Protein 4ME9 (pdb70)

InterPro domains:
  IPR001647 DNA-binding HTH domain, TetR-type [PF00440] (9-54)
  IPR001647 DNA-binding HTH domain, TetR-type [PR00455] (9-22)
  IPR001647 DNA-binding HTH domain, TetR-type [PR00455] (30-53)
  IPR001647 DNA-binding HTH domain, TetR-type [PS50977] (3-63)
  IPR009057 Homedomain-like superfamily [SSF46689] (4-67)
  IPR023772 DNA-binding HTH domain, TetR-type, conserved site [PS01081] (21-52)
  IPR032551 HTH-type transcriptional repressor, C-terminal [PF16295] (56-187)
  IPR036271 Tetracyclin repressor-like, C-terminal domain superfamily [SSF48498] (78-185)
  IPR050624 Nucleoid occlusion factor SlmA/HTH-type transcriptional regulator [PTHR43479] (3-172)

CATH classification: 1.10.357.10

Secondary structure (DSSP, 8-state):
---THHHHHHH--HHHHH-TTT-----HHHHTS-HHHHHHH-SSHHHHHHHHHHH--TTT---TT--TTS-HHHHHHHHHHHHHHHHHHSHHHHHHHHHSTT-TT--HHHHHHHHHHHHH--HHHHHHHTT-B-SS-HHHHHHHHHHHHHHHHHHHHTTSS---HHHHHHHHHHHHHHHB--/-HHHHHHHHH--HHHHH-TTT-----HHHHTS-HHHHHHH-SSHHHHHHHHHHH--TTT---TT--TTS-HHHHHHHHHHHHHHHHHHTHHHHHHHHH-TT-TT--HHHHHHHHHHHHH--HHHHHHHTTSB-SS-HHHHHHHHHHHHHHHHHHHHTTSS---HHHHHHHHHHHHHHHB--

Sequence (363 aa):
AKNKQEDIFDAAQLFAERGYDGTTIPIAEKAKVGAGTIYRYFENKEALVNSLFSKSLQLSEIKTDFPVEANIREQFSHTYNRLFEEFARNNVDAFLFTNSHCDSYFLDEQSKKIFDDFIGFFNNIIEDGIVKGLLRPLPPVALIIIVYQPLEKLIKVIATGQLEYSKELVKELEESSWNAIRIIKNKQEDIFDAAQLFAERGYDGTTIPIAEKAKVGAGTIYRYFENKEALVNSLFSKSLQLSEIKTDFPVEANIREQFSHTYNRLFEFARNNVDAFLFTNSHCDSYFLDEQSKKIFDDFIGFFNIIEDGIVKGLLRPLPPVALIIIVYQPLEKLIKVIATGQLEYSKELVKELEEESSWNAIRII

Organism: Bacillus cereus (strain ATCC 10987 / NRS 248) (NCBI:txid222523)

Solvent-accessible surface area: 18485 Å² total

Structure (mmCIF, N/CA/C/O backbone):
data_4ME9
#
_entry.id   4ME9
#
_cell.length_a   73.540
_cell.length_b   73.540
_cell.length_c   96.280
_cell.angle_alpha   90.000
_cell.angle_beta   90.000
_cell.angle_gamma   90.000
#
_symmetry.space_group_name_H-M   'P 41'
#
loop_
_entity.id
_entity.type
_entity.pdbx_description
1 polymer 'Transcriptional regulator, TetR family'
2 non-polymer 'CHLORIDE ION'
3 non-polymer 'PHOSPHATE ION'
4 water water
#
loop_
_atom_site.group_PDB
_atom_site.id
_atom_site.type_symbol
_atom_site.label_atom_id
_atom_site.label_alt_id
_atom_site.label_comp_id
_atom_site.label_asym_id
_atom_site.label_entity_id
_atom_site.label_seq_id
_atom_site.pdbx_PDB_ins_code
_atom_site.Cartn_x
_atom_site.Cartn_y
_atom_site.Cartn_z
_atom_site.occupancy
_atom_site.B_iso_or_equiv
_atom_site.auth_seq_id
_atom_site.auth_comp_id
_atom_site.auth_asym_id
_atom_site.auth_atom_id
_atom_site.pdbx_PDB_model_num
ATOM 9 N N . ALA A 1 3 ? 32.916 13.685 -26.692 1.00 81.13 2 ALA A N 1
ATOM 10 C CA . ALA A 1 3 ? 31.764 14.597 -26.796 1.00 80.01 2 ALA A CA 1
ATOM 11 C C . ALA A 1 3 ? 31.062 14.855 -25.429 1.00 81.64 2 ALA A C 1
ATOM 12 O O . ALA A 1 3 ? 30.397 13.955 -24.904 1.00 79.59 2 ALA A O 1
ATOM 14 N N . LYS A 1 4 ? 31.228 16.084 -24.863 1.00 77.56 3 LYS A N 1
ATOM 15 C CA . LYS A 1 4 ? 30.618 16.472 -23.573 1.00 75.05 3 LYS A CA 1
ATOM 16 C C . LYS A 1 4 ? 29.182 16.969 -23.775 1.00 75.30 3 LYS A C 1
ATOM 17 O O . LYS A 1 4 ? 28.905 17.693 -24.731 1.00 75.20 3 LYS A O 1
ATOM 19 N N . ASN A 1 5 ? 28.272 16.577 -22.870 1.00 69.65 4 ASN A N 1
ATOM 20 C CA . ASN A 1 5 ? 26.855 16.951 -22.951 1.00 67.38 4 ASN A CA 1
ATOM 21 C C . ASN A 1 5 ? 26.655 18.413 -22.551 1.00 70.76 4 ASN A C 1
ATOM 22 O O . ASN A 1 5 ? 26.827 18.764 -21.380 1.00 70.50 4 ASN A O 1
ATOM 27 N N . LYS A 1 6 ? 26.255 19.258 -23.527 1.00 66.22 5 LYS A N 1
ATOM 28 C CA . LYS A 1 6 ? 26.031 20.686 -23.305 1.00 65.38 5 LYS A CA 1
ATOM 29 C C . LYS A 1 6 ? 24.646 20.980 -22.699 1.00 66.87 5 LYS A C 1
ATOM 30 O O . LYS A 1 6 ? 24.365 22.146 -22.432 1.00 66.88 5 LYS A O 1
ATOM 36 N N . GLN A 1 7 ? 23.803 19.945 -22.438 1.00 61.47 6 GLN A N 1
ATOM 37 C CA . GLN A 1 7 ? 22.479 20.125 -21.839 1.00 59.73 6 GLN A CA 1
ATOM 38 C C . GLN A 1 7 ? 22.521 20.810 -20.474 1.00 64.51 6 GLN A C 1
ATOM 39 O O . GLN A 1 7 ? 21.618 21.598 -20.194 1.00 63.72 6 GLN A O 1
ATOM 45 N N . GLU A 1 8 ? 23.537 20.513 -19.624 1.00 62.00 7 GLU A N 1
ATOM 46 C CA . GLU A 1 8 ? 23.614 21.112 -18.278 1.00 61.61 7 GLU A CA 1
ATOM 47 C C . GLU A 1 8 ? 23.822 22.626 -18.382 1.00 65.32 7 GLU A C 1
ATOM 48 O O . GLU A 1 8 ? 23.101 23.399 -17.759 1.00 65.82 7 GLU A O 1
ATOM 54 N N . ASP A 1 9 ? 24.766 23.028 -19.227 1.00 61.43 8 ASP A N 1
ATOM 55 C CA . ASP A 1 9 ? 25.078 24.434 -19.490 1.00 62.21 8 ASP A CA 1
ATOM 56 C C . ASP A 1 9 ? 23.873 25.173 -20.131 1.00 63.23 8 ASP A C 1
ATOM 57 O O . ASP A 1 9 ? 23.611 26.322 -19.770 1.00 63.03 8 ASP A O 1
ATOM 62 N N . ILE A 1 10 ? 23.124 24.499 -21.037 1.00 56.93 9 ILE A N 1
ATOM 63 C CA . ILE A 1 10 ? 21.928 25.060 -21.678 1.00 55.22 9 ILE A CA 1
ATOM 64 C C . ILE A 1 10 ? 20.796 25.243 -20.623 1.00 57.30 9 ILE A C 1
ATOM 65 O O . ILE A 1 10 ? 20.138 26.291 -20.609 1.00 56.09 9 ILE A O 1
ATOM 70 N N . PHE A 1 11 ? 20.571 24.228 -19.754 1.00 53.13 10 PHE A N 1
ATOM 71 C CA . PHE A 1 11 ? 19.541 24.292 -18.708 1.00 52.18 10 PHE A CA 1
ATOM 72 C C . PHE A 1 11 ? 19.840 25.390 -17.688 1.00 57.81 10 PHE A C 1
ATOM 73 O O . PHE A 1 11 ? 18.919 26.102 -17.277 1.00 56.78 10 PHE A O 1
ATOM 81 N N . ASP A 1 12 ? 21.122 25.541 -17.297 1.00 56.92 11 ASP A N 1
ATOM 82 C CA . ASP A 1 12 ? 21.543 26.579 -16.342 1.00 58.27 11 ASP A CA 1
ATOM 83 C C . ASP A 1 12 ? 21.318 27.980 -16.936 1.00 63.81 11 ASP A C 1
ATOM 84 O O . ASP A 1 12 ? 20.784 28.866 -16.261 1.00 63.45 11 ASP A O 1
ATOM 89 N N . ALA A 1 13 ? 21.718 28.165 -18.210 1.00 61.51 12 ALA A N 1
ATOM 90 C CA . ALA A 1 13 ? 21.535 29.428 -18.934 1.00 62.86 12 ALA A CA 1
ATOM 91 C C . ALA A 1 13 ? 20.055 29.775 -19.076 1.00 65.50 12 ALA A C 1
ATOM 92 O O . ALA A 1 13 ? 19.677 30.934 -18.895 1.00 65.23 12 ALA A O 1
ATOM 94 N N . ALA A 1 14 ? 19.218 28.766 -19.386 1.00 60.73 13 ALA A N 1
ATOM 95 C CA . ALA A 1 14 ? 17.786 28.975 -19.575 1.00 60.06 13 ALA A CA 1
ATOM 96 C C . ALA A 1 14 ? 17.097 29.387 -18.282 1.00 63.75 13 ALA A C 1
ATOM 97 O O . ALA A 1 14 ? 16.272 30.297 -18.300 1.00 63.46 13 ALA A O 1
ATOM 107 N N . GLN A 1 16 ? 18.458 30.964 -15.654 1.00 65.18 15 GLN A N 1
ATOM 108 C CA . GLN A 1 16 ? 18.833 32.339 -15.298 1.00 67.45 15 GLN A CA 1
ATOM 109 C C . GLN A 1 16 ? 17.989 33.360 -16.095 1.00 72.59 15 GLN A C 1
ATOM 110 O O . GLN A 1 16 ? 17.581 34.383 -15.541 1.00 73.57 15 GLN A O 1
ATOM 116 N N . LEU A 1 17 ? 17.695 33.055 -17.374 1.00 68.19 16 LEU A N 1
ATOM 117 C CA . LEU A 1 17 ? 16.869 33.921 -18.220 1.00 68.42 16 LEU A CA 1
ATOM 118 C C . LEU A 1 17 ? 15.381 33.786 -17.846 1.00 70.01 16 LEU A C 1
ATOM 119 O O . LEU A 1 17 ? 14.690 34.804 -17.804 1.00 70.90 16 LEU A O 1
ATOM 124 N N . PHE A 1 18 ? 14.890 32.554 -17.540 1.00 62.98 17 PHE A N 1
ATOM 125 C CA . PHE A 1 18 ? 13.496 32.355 -17.114 1.00 61.72 17 PHE A CA 1
ATOM 126 C C . PHE A 1 18 ? 13.194 33.109 -15.807 1.00 69.17 17 PHE A C 1
ATOM 127 O O . PHE A 1 18 ? 12.069 33.563 -15.610 1.00 69.58 17 PHE A O 1
ATOM 135 N N . ALA A 1 19 ? 14.197 33.224 -14.917 1.00 66.93 18 ALA A N 1
ATOM 136 C CA . ALA A 1 19 ? 14.064 33.902 -13.633 1.00 66.88 18 ALA A CA 1
ATOM 137 C C . ALA A 1 19 ? 14.156 35.422 -13.784 1.00 75.31 18 ALA A C 1
ATOM 138 O O . ALA A 1 19 ? 13.339 36.137 -13.196 1.00 75.95 18 ALA A O 1
ATOM 140 N N . GLU A 1 20 ? 15.142 35.917 -14.563 1.00 74.07 19 GLU A N 1
ATOM 141 C CA . GLU A 1 20 ? 15.353 37.361 -14.735 1.00 76.99 19 GLU A CA 1
ATOM 142 C C . GLU A 1 20 ? 14.431 37.985 -15.803 1.00 83.05 19 GLU A C 1
ATOM 143 O O . GLU A 1 20 ? 14.149 39.180 -15.695 1.00 85.35 19 GLU A O 1
ATOM 149 N N . ARG A 1 21 ? 13.989 37.215 -16.828 1.00 78.05 20 ARG A N 1
ATOM 150 C CA . ARG A 1 21 ? 13.160 37.747 -17.924 1.00 78.66 20 ARG A CA 1
ATOM 151 C C . ARG A 1 21 ? 11.815 36.984 -18.168 1.00 79.85 20 ARG A C 1
ATOM 152 O O . ARG A 1 21 ? 11.117 37.302 -19.138 1.00 79.90 20 ARG A O 1
ATOM 154 N N . GLY A 1 22 ? 11.456 36.026 -17.302 1.00 73.81 21 GLY A N 1
ATOM 155 C CA . GLY A 1 22 ? 10.229 35.240 -17.460 1.00 71.45 21 GLY A CA 1
ATOM 156 C C . GLY A 1 22 ? 10.336 34.166 -18.527 1.00 72.62 21 GLY A C 1
ATOM 157 O O . GLY A 1 22 ? 11.055 34.349 -19.521 1.00 73.31 21 GLY A O 1
ATOM 158 N N . TYR A 1 23 ? 9.626 33.025 -18.345 1.00 65.54 22 TYR A N 1
ATOM 159 C CA . TYR A 1 23 ? 9.665 31.937 -19.342 1.00 64.00 22 TYR A CA 1
ATOM 160 C C . TYR A 1 23 ? 9.146 32.412 -20.738 1.00 70.36 22 TYR A C 1
ATOM 161 O O . TYR A 1 23 ? 9.775 32.088 -21.746 1.00 69.92 22 TYR A O 1
ATOM 170 N N . ASP A 1 24 ? 8.015 33.154 -20.792 1.00 69.16 23 ASP A N 1
ATOM 171 C CA . ASP A 1 24 ? 7.437 33.636 -22.059 1.00 70.90 23 ASP A CA 1
ATOM 172 C C . ASP A 1 24 ? 8.348 34.651 -22.767 1.00 78.78 23 ASP A C 1
ATOM 173 O O . ASP A 1 24 ? 8.352 34.699 -24.001 1.00 80.29 23 ASP A O 1
ATOM 178 N N . GLY A 1 25 ? 9.095 35.445 -21.998 1.00 76.14 24 GLY A N 1
ATOM 179 C CA . GLY A 1 25 ? 10.020 36.428 -22.552 1.00 78.20 24 GLY A CA 1
ATOM 180 C C . GLY A 1 25 ? 11.314 35.843 -23.093 1.00 82.00 24 GLY A C 1
ATOM 181 O O . GLY A 1 25 ? 11.928 36.431 -23.986 1.00 84.94 24 GLY A O 1
ATOM 182 N N . THR A 1 26 ? 11.719 34.662 -22.602 1.00 75.27 25 THR A N 1
ATOM 183 C CA . THR A 1 26 ? 12.966 33.993 -23.007 1.00 73.62 25 THR A CA 1
ATOM 184 C C . THR A 1 26 ? 12.830 33.298 -24.376 1.00 74.97 25 THR A C 1
ATOM 185 O O . THR A 1 26 ? 11.786 32.701 -24.660 1.00 73.44 25 THR A O 1
ATOM 189 N N . THR A 1 27 ? 13.910 33.357 -25.201 1.00 70.30 26 THR A N 1
ATOM 190 C CA . THR A 1 27 ? 13.988 32.734 -26.527 1.00 69.31 26 THR A CA 1
ATOM 191 C C . THR A 1 27 ? 15.253 31.849 -26.628 1.00 71.60 26 THR A C 1
ATOM 192 O O . THR A 1 27 ? 16.122 31.912 -25.756 1.00 70.81 26 THR A O 1
ATOM 196 N N . ILE A 1 28 ? 15.348 31.021 -27.689 1.00 67.17 27 ILE A N 1
ATOM 197 C CA . ILE A 1 28 ? 16.489 30.114 -27.879 1.00 65.83 27 ILE A CA 1
ATOM 198 C C . ILE A 1 28 ? 17.784 30.920 -28.118 1.00 72.43 27 ILE A C 1
ATOM 199 O O . ILE A 1 28 ? 18.780 30.610 -27.459 1.00 71.83 27 ILE A O 1
ATOM 204 N N . PRO A 1 29 ? 17.805 31.966 -28.987 1.00 71.66 28 PRO A N 1
ATOM 205 C CA . PRO A 1 29 ? 19.045 32.739 -29.172 1.00 73.65 28 PRO A CA 1
ATOM 206 C C . PRO A 1 29 ? 19.564 33.352 -27.871 1.00 79.24 28 PRO A C 1
ATOM 207 O O . PRO A 1 29 ? 20.770 33.342 -27.657 1.00 79.76 28 PRO A O 1
ATOM 219 N N . ILE A 1 31 ? 19.264 32.019 -24.861 1.00 71.83 30 ILE A N 1
ATOM 220 C CA . ILE A 1 31 ? 19.854 30.905 -24.107 1.00 69.60 30 ILE A CA 1
ATOM 221 C C . ILE A 1 31 ? 21.211 30.551 -24.735 1.00 74.94 30 ILE A C 1
ATOM 222 O O . ILE A 1 31 ? 22.147 30.220 -24.006 1.00 75.05 30 ILE A O 1
ATOM 227 N N . ALA A 1 32 ? 21.314 30.622 -26.074 1.00 71.67 31 ALA A N 1
ATOM 228 C CA . ALA A 1 32 ? 22.560 30.335 -26.792 1.00 72.50 31 ALA A CA 1
ATOM 229 C C . ALA A 1 32 ? 23.661 31.352 -26.423 1.00 78.18 31 ALA A C 1
ATOM 230 O O . ALA A 1 32 ? 24.813 30.959 -26.231 1.00 77.35 31 ALA A O 1
ATOM 232 N N . GLU A 1 33 ? 23.298 32.646 -26.289 1.00 77.03 32 GLU A N 1
ATOM 233 C CA . GLU A 1 33 ? 24.238 33.708 -25.911 1.00 79.77 32 GLU A CA 1
ATOM 234 C C . GLU A 1 33 ? 24.738 33.537 -24.467 1.00 83.71 32 GLU A C 1
ATOM 235 O O . GLU A 1 33 ? 25.946 33.598 -24.243 1.00 85.84 32 GLU A O 1
ATOM 241 N N . LYS A 1 34 ? 23.827 33.302 -23.505 1.00 77.54 33 LYS A N 1
ATOM 242 C CA . LYS A 1 34 ? 24.191 33.115 -22.089 1.00 76.32 33 LYS A CA 1
ATOM 243 C C . LYS A 1 34 ? 24.944 31.790 -21.870 1.00 80.61 33 LYS A C 1
ATOM 244 O O . LYS A 1 34 ? 25.801 31.729 -20.991 1.00 80.90 33 LYS A O 1
ATOM 250 N N . ALA A 1 35 ? 24.634 30.743 -22.660 1.00 76.51 34 ALA A N 1
ATOM 251 C CA . ALA A 1 35 ? 25.318 29.452 -22.555 1.00 75.48 34 ALA A CA 1
ATOM 252 C C . ALA A 1 35 ? 26.669 29.449 -23.297 1.00 82.78 34 ALA A C 1
ATOM 253 O O . ALA A 1 35 ? 27.440 28.507 -23.127 1.00 81.63 34 ALA A O 1
ATOM 255 N N . LYS A 1 36 ? 26.943 30.481 -24.127 1.00 83.95 35 LYS A N 1
ATOM 256 C CA . LYS A 1 36 ? 28.152 30.623 -24.958 1.00 87.23 35 LYS A CA 1
ATOM 257 C C . LYS A 1 36 ? 28.230 29.447 -25.975 1.00 92.90 35 LYS A C 1
ATOM 258 O O . LYS A 1 36 ? 29.274 28.801 -26.129 1.00 94.09 35 LYS A O 1
ATOM 260 N N . VAL A 1 37 ? 27.095 29.188 -26.666 1.00 88.32 36 VAL A N 1
ATOM 261 C CA . VAL A 1 37 ? 26.960 28.145 -27.687 1.00 87.51 36 VAL A CA 1
ATOM 262 C C . VAL A 1 37 ? 26.231 28.745 -28.900 1.00 94.29 36 VAL A C 1
ATOM 263 O O . VAL A 1 37 ? 25.733 29.869 -28.819 1.00 95.10 36 VAL A O 1
ATOM 265 N N . GLY A 1 38 ? 26.251 28.035 -30.029 1.00 91.46 37 GLY A N 1
ATOM 266 C CA . GLY A 1 38 ? 25.551 28.457 -31.236 1.00 92.20 37 GLY A CA 1
ATOM 267 C C . GLY A 1 38 ? 24.078 28.115 -31.118 1.00 93.86 37 GLY A C 1
ATOM 268 O O . GLY A 1 38 ? 23.729 27.157 -30.422 1.00 91.33 37 GLY A O 1
ATOM 269 N N . ALA A 1 39 ? 23.198 28.893 -31.774 1.00 90.78 38 ALA A N 1
ATOM 270 C CA . ALA A 1 39 ? 21.745 28.646 -31.750 1.00 88.46 38 ALA A CA 1
ATOM 271 C C . ALA A 1 39 ? 21.396 27.248 -32.297 1.00 89.74 38 ALA A C 1
ATOM 272 O O . ALA A 1 39 ? 20.516 26.568 -31.768 1.00 87.58 38 ALA A O 1
ATOM 274 N N . GLY A 1 40 ? 22.112 26.845 -33.337 1.00 86.22 39 GLY A N 1
ATOM 275 C CA . GLY A 1 40 ? 21.966 25.558 -33.999 1.00 84.69 39 GLY A CA 1
ATOM 276 C C . GLY A 1 40 ? 22.292 24.373 -33.116 1.00 84.94 39 GLY A C 1
ATOM 277 O O . GLY A 1 40 ? 21.644 23.330 -33.241 1.00 83.37 39 GLY A O 1
ATOM 278 N N . THR A 1 41 ? 23.290 24.518 -32.212 1.00 79.73 40 THR A N 1
ATOM 279 C CA . THR A 1 41 ? 23.657 23.437 -31.284 1.00 76.92 40 THR A CA 1
ATOM 280 C C . THR A 1 41 ? 22.501 23.200 -30.283 1.00 76.61 40 THR A C 1
ATOM 281 O O . THR A 1 41 ? 22.221 22.043 -29.970 1.00 75.02 40 THR A O 1
ATOM 285 N N . ILE A 1 42 ? 21.790 24.260 -29.838 1.00 71.32 41 ILE A N 1
ATOM 286 C CA . ILE A 1 42 ? 20.641 24.085 -28.941 1.00 68.36 41 ILE A CA 1
ATOM 287 C C . ILE A 1 42 ? 19.533 23.323 -29.695 1.00 70.13 41 ILE A C 1
ATOM 288 O O . ILE A 1 42 ? 18.939 22.400 -29.127 1.00 68.22 41 ILE A O 1
ATOM 293 N N . TYR A 1 43 ? 19.291 23.688 -30.975 1.00 65.86 42 TYR A N 1
ATOM 294 C CA . TYR A 1 43 ? 18.279 23.028 -31.807 1.00 64.19 42 TYR A CA 1
ATOM 295 C C . TYR A 1 43 ? 18.650 21.557 -32.139 1.00 68.53 42 TYR A C 1
ATOM 296 O O . TYR A 1 43 ? 17.767 20.800 -32.552 1.00 68.54 42 TYR A O 1
ATOM 305 N N . ARG A 1 44 ? 19.925 21.147 -31.947 1.00 65.05 43 ARG A N 1
ATOM 306 C CA . ARG A 1 44 ? 20.344 19.750 -32.111 1.00 64.55 43 ARG A CA 1
ATOM 307 C C . ARG A 1 44 ? 19.776 18.951 -30.932 1.00 67.66 43 ARG A C 1
ATOM 308 O O . ARG A 1 44 ? 19.227 17.872 -31.136 1.00 67.87 43 ARG A O 1
ATOM 316 N N . TYR A 1 45 ? 19.870 19.492 -29.710 1.00 62.66 44 TYR A N 1
ATOM 317 C CA . TYR A 1 45 ? 19.317 18.815 -28.531 1.00 60.34 44 TYR A CA 1
ATOM 318 C C . TYR A 1 45 ? 17.788 18.945 -28.417 1.00 61.70 44 TYR A C 1
ATOM 319 O O . TYR A 1 45 ? 17.122 17.983 -28.037 1.00 58.64 44 TYR A O 1
ATOM 328 N N . PHE A 1 46 ? 17.252 20.164 -28.647 1.00 59.28 45 PHE A N 1
ATOM 329 C CA . PHE A 1 46 ? 15.827 20.470 -28.459 1.00 57.93 45 PHE A CA 1
ATOM 330 C C . PHE A 1 46 ? 15.193 21.109 -29.677 1.00 64.62 45 PHE A C 1
ATOM 331 O O . PHE A 1 46 ? 15.701 22.104 -30.172 1.00 66.28 45 PHE A O 1
ATOM 339 N N . GLU A 1 47 ? 14.043 20.600 -30.105 1.00 60.81 46 GLU A N 1
ATOM 340 C CA . GLU A 1 47 ? 13.321 21.146 -31.254 1.00 62.21 46 GLU A CA 1
ATOM 341 C C . GLU A 1 47 ? 12.896 22.614 -31.026 1.00 65.98 46 GLU A C 1
ATOM 342 O O . GLU A 1 47 ? 12.925 23.403 -31.965 1.00 67.42 46 GLU A O 1
ATOM 348 N N . ASN A 1 48 ? 12.510 22.966 -29.786 1.00 60.39 47 ASN A N 1
ATOM 349 C CA . ASN A 1 48 ? 12.036 24.306 -29.421 1.00 59.70 47 ASN A CA 1
ATOM 350 C C . ASN A 1 48 ? 12.186 24.552 -27.916 1.00 59.34 47 ASN A C 1
ATOM 351 O O . ASN A 1 48 ? 12.617 23.651 -27.195 1.00 57.50 47 ASN A O 1
ATOM 356 N N . LYS A 1 49 ? 11.812 25.762 -27.449 1.00 54.13 48 LYS A N 1
ATOM 357 C CA . LYS A 1 49 ? 11.843 26.126 -26.032 1.00 52.03 48 LYS A CA 1
ATOM 358 C C . LYS A 1 49 ? 10.904 25.198 -25.194 1.00 55.58 48 LYS A C 1
ATOM 359 O O . LYS A 1 49 ? 11.239 24.895 -24.051 1.00 54.11 48 LYS A O 1
ATOM 365 N N . GLU A 1 50 ? 9.753 24.741 -25.757 1.00 52.89 49 GLU A N 1
ATOM 366 C CA . GLU A 1 50 ? 8.818 23.852 -25.041 1.00 50.89 49 GLU A CA 1
ATOM 367 C C . GLU A 1 50 ? 9.451 22.471 -24.813 1.00 51.58 49 GLU A C 1
ATOM 368 O O . GLU A 1 50 ? 9.206 21.853 -23.783 1.00 50.45 49 GLU A O 1
ATOM 374 N N . ALA A 1 51 ? 10.279 22.008 -25.755 1.00 46.09 50 ALA A N 1
ATOM 375 C CA . ALA A 1 51 ? 10.979 20.734 -25.617 1.00 43.17 50 ALA A CA 1
ATOM 376 C C . ALA A 1 51 ? 12.084 20.843 -24.549 1.00 43.66 50 ALA A C 1
ATOM 377 O O . ALA A 1 51 ? 12.233 19.946 -23.711 1.00 40.75 50 ALA A O 1
ATOM 379 N N . LEU A 1 52 ? 12.878 21.935 -24.627 1.00 39.66 51 LEU A N 1
ATOM 380 C CA . LEU A 1 52 ? 13.957 22.239 -23.680 1.00 38.72 51 LEU A CA 1
ATOM 381 C C . LEU A 1 52 ? 13.427 22.237 -22.255 1.00 41.23 51 LEU A C 1
ATOM 382 O O . LEU A 1 52 ? 13.977 21.544 -21.397 1.00 40.28 51 LEU A O 1
ATOM 387 N N . VAL A 1 53 ? 12.364 23.022 -22.005 1.00 36.89 52 VAL A N 1
ATOM 388 C CA . VAL A 1 53 ? 11.834 23.195 -20.665 1.00 35.69 52 VAL A CA 1
ATOM 389 C C . VAL A 1 53 ? 11.211 21.888 -20.148 1.00 39.03 52 VAL A C 1
ATOM 390 O O . VAL A 1 53 ? 11.298 21.612 -18.959 1.00 38.61 52 VAL A O 1
ATOM 394 N N . ASN A 1 54 ? 10.633 21.075 -21.039 1.00 35.69 53 ASN A N 1
ATOM 395 C CA . ASN A 1 54 ? 10.039 19.792 -20.675 1.00 32.81 53 ASN A CA 1
ATOM 396 C C . ASN A 1 54 ? 11.110 18.778 -20.329 1.00 36.40 53 ASN A C 1
ATOM 397 O O . ASN A 1 54 ? 10.901 17.946 -19.429 1.00 35.16 53 ASN A O 1
ATOM 402 N N . SER A 1 55 ? 12.265 18.863 -21.005 1.00 33.56 54 SER A N 1
ATOM 403 C CA . SER A 1 55 ? 13.400 17.995 -20.716 1.00 32.53 54 SER A CA 1
ATOM 404 C C . SER A 1 55 ? 13.955 18.365 -19.352 1.00 38.80 54 SER A C 1
ATOM 405 O O . SER A 1 55 ? 14.170 17.483 -18.513 1.00 40.05 54 SER A O 1
ATOM 408 N N . LEU A 1 56 ? 14.110 19.674 -19.095 1.00 36.20 55 LEU A N 1
ATOM 409 C CA . LEU A 1 56 ? 14.560 20.188 -17.792 1.00 36.10 55 LEU A CA 1
ATOM 410 C C . LEU A 1 56 ? 13.615 19.705 -16.659 1.00 39.57 55 LEU A C 1
ATOM 411 O O . LEU A 1 56 ? 14.081 19.092 -15.693 1.00 39.61 55 LEU A O 1
ATOM 416 N N . PHE A 1 57 ? 12.300 19.856 -16.850 1.00 34.62 56 PHE A N 1
ATOM 417 C CA . PHE A 1 57 ? 11.310 19.486 -15.839 1.00 32.64 56 PHE A CA 1
ATOM 418 C C . PHE A 1 57 ? 11.345 17.994 -15.541 1.00 37.29 56 PHE A C 1
ATOM 419 O O . PHE A 1 57 ? 11.495 17.597 -14.385 1.00 36.50 56 PHE A O 1
ATOM 427 N N . SER A 1 58 ? 11.213 17.182 -16.596 1.00 35.27 57 SER A N 1
ATOM 428 C CA . SER A 1 58 ? 11.200 15.720 -16.524 1.00 33.53 57 SER A CA 1
ATOM 429 C C . SER A 1 58 ? 12.434 15.176 -15.833 1.00 34.45 57 SER A C 1
ATOM 430 O O . SER A 1 58 ? 12.325 14.372 -14.906 1.00 31.82 57 SER A O 1
ATOM 433 N N . LYS A 1 59 ? 13.610 15.650 -16.251 1.00 32.80 58 LYS A N 1
ATOM 434 C CA . LYS A 1 59 ? 14.878 15.183 -15.675 1.00 31.27 58 LYS A CA 1
ATOM 435 C C . LYS A 1 59 ? 14.967 15.490 -14.175 1.00 34.20 58 LYS A C 1
ATOM 436 O O . LYS A 1 59 ? 15.278 14.579 -13.407 1.00 33.25 58 LYS A O 1
ATOM 442 N N . SER A 1 60 ? 14.612 16.731 -13.741 1.00 31.35 59 SER A N 1
ATOM 443 C CA . SER A 1 60 ? 14.662 17.116 -12.319 1.00 30.65 59 SER A CA 1
ATOM 444 C C . SER A 1 60 ? 13.703 16.307 -11.472 1.00 32.31 59 SER A C 1
ATOM 445 O O . SER A 1 60 ? 14.107 15.814 -10.426 1.00 29.63 59 SER A O 1
ATOM 456 N N . LEU A 1 62 ? 12.441 13.334 -12.150 1.00 28.97 61 LEU A N 1
ATOM 457 C CA . LEU A 1 62 ? 12.902 11.952 -12.065 1.00 26.42 61 LEU A CA 1
ATOM 458 C C . LEU A 1 62 ? 14.147 11.837 -11.173 1.00 28.15 61 LEU A C 1
ATOM 459 O O . LEU A 1 62 ? 14.294 10.810 -10.498 1.00 28.70 61 LEU A O 1
ATOM 464 N N . GLN A 1 63 ? 15.003 12.866 -11.101 1.00 22.86 62 GLN A N 1
ATOM 465 C CA . GLN A 1 63 ? 16.149 12.777 -10.187 1.00 23.15 62 GLN A CA 1
ATOM 466 C C . GLN A 1 63 ? 15.666 12.906 -8.736 1.00 28.56 62 GLN A C 1
ATOM 467 O O . GLN A 1 63 ? 16.166 12.203 -7.868 1.00 29.16 62 GLN A O 1
ATOM 473 N N . LEU A 1 64 ? 14.666 13.754 -8.477 1.00 24.93 63 LEU A N 1
ATOM 474 C CA . LEU A 1 64 ? 14.067 13.879 -7.135 1.00 25.33 63 LEU A CA 1
ATOM 475 C C . LEU A 1 64 ? 13.281 12.585 -6.764 1.00 29.34 63 LEU A C 1
ATOM 476 O O . LEU A 1 64 ? 13.414 12.084 -5.650 1.00 30.53 63 LEU A O 1
ATOM 481 N N . SER A 1 65 ? 12.475 12.049 -7.693 1.00 24.97 64 SER A N 1
ATOM 482 C CA . SER A 1 65 ? 11.789 10.787 -7.477 1.00 23.58 64 SER A CA 1
ATOM 483 C C . SER A 1 65 ? 12.796 9.695 -7.019 1.00 29.55 64 SER A C 1
ATOM 484 O O . SER A 1 65 ? 12.605 9.077 -5.978 1.00 28.60 64 SER A O 1
ATOM 487 N N . GLU A 1 66 ? 13.903 9.538 -7.759 1.00 28.88 65 GLU A N 1
ATOM 488 C CA . GLU A 1 66 ? 14.977 8.578 -7.462 1.00 29.17 65 GLU A CA 1
ATOM 489 C C . GLU A 1 66 ? 15.570 8.780 -6.065 1.00 34.25 65 GLU A C 1
ATOM 490 O O . GLU A 1 66 ? 15.777 7.807 -5.322 1.00 35.22 65 GLU A O 1
ATOM 504 N N . ILE A 1 68 ? 14.169 10.092 -3.410 1.00 26.69 67 ILE A N 1
ATOM 505 C CA . ILE A 1 68 ? 13.225 9.734 -2.352 1.00 25.39 67 ILE A CA 1
ATOM 506 C C . ILE A 1 68 ? 12.871 8.251 -2.411 1.00 30.09 67 ILE A C 1
ATOM 507 O O . ILE A 1 68 ? 12.860 7.620 -1.367 1.00 30.46 67 ILE A O 1
ATOM 512 N N . LYS A 1 69 ? 12.579 7.690 -3.598 1.00 27.60 68 LYS A N 1
ATOM 513 C CA . LYS A 1 69 ? 12.175 6.279 -3.707 1.00 27.49 68 LYS A CA 1
ATOM 514 C C . LYS A 1 69 ? 13.310 5.279 -3.411 1.00 32.88 68 LYS A C 1
ATOM 515 O O . LYS A 1 69 ? 13.025 4.123 -3.072 1.00 32.94 68 LYS A O 1
ATOM 521 N N . THR A 1 70 ? 14.575 5.710 -3.510 1.00 30.74 69 THR A N 1
ATOM 522 C CA . THR A 1 70 ? 15.726 4.855 -3.205 1.00 30.55 69 THR A CA 1
ATOM 523 C C . THR A 1 70 ? 15.799 4.682 -1.699 1.00 35.89 69 THR A C 1
ATOM 524 O O . THR A 1 70 ? 15.831 5.677 -0.976 1.00 36.35 69 TH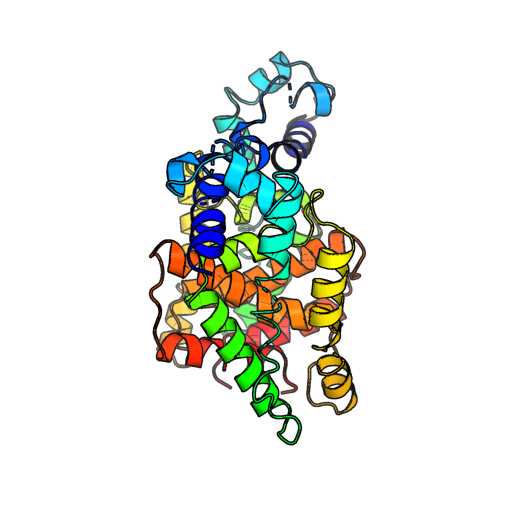R A O 1
ATOM 528 N N . ASP A 1 71 ? 15.809 3.416 -1.236 1.00 33.34 70 ASP A N 1
ATOM 529 C CA . ASP A 1 71 ? 15.846 3.015 0.175 1.00 34.45 70 ASP A CA 1
ATOM 530 C C . ASP A 1 71 ? 14.629 3.538 0.919 1.00 37.67 70 ASP A C 1
ATOM 531 O O . ASP A 1 71 ? 14.730 3.820 2.121 1.00 40.57 70 ASP A O 1
ATOM 536 N N . PHE A 1 72 ? 13.469 3.660 0.218 1.00 29.41 71 PHE A N 1
ATOM 537 C CA . PHE A 1 72 ? 12.265 4.164 0.859 1.00 26.34 71 PHE A CA 1
ATOM 538 C C . PHE A 1 72 ? 11.829 3.152 1.951 1.00 32.99 71 PHE A C 1
ATOM 539 O O . PHE A 1 72 ? 11.725 1.960 1.668 1.00 33.04 71 PHE A O 1
ATOM 547 N N . PRO A 1 73 ? 11.646 3.584 3.217 1.00 29.85 72 PRO A N 1
ATOM 548 C CA . PRO A 1 73 ? 11.342 2.615 4.271 1.00 30.18 72 PRO A CA 1
ATOM 549 C C . PRO A 1 73 ? 9.853 2.192 4.268 1.00 36.65 72 PRO A C 1
ATOM 550 O O . PRO A 1 73 ? 9.048 2.597 5.116 1.00 36.17 72 PRO A O 1
ATOM 554 N N . VAL A 1 74 ? 9.519 1.312 3.319 1.00 35.28 73 VAL A N 1
ATOM 555 C CA . VAL A 1 74 ? 8.154 0.789 3.090 1.00 35.86 73 VAL A CA 1
ATOM 556 C C . VAL A 1 74 ? 7.556 0.119 4.343 1.00 38.42 73 VAL A C 1
ATOM 557 O O . VAL A 1 74 ? 6.380 0.318 4.614 1.00 38.88 73 VAL A O 1
ATOM 561 N N . GLU A 1 75 ? 8.341 -0.676 5.086 1.00 34.52 74 GLU A N 1
ATOM 562 C CA . GLU A 1 75 ? 7.831 -1.376 6.275 1.00 34.73 74 GLU A CA 1
ATOM 563 C C . GLU A 1 75 ? 7.889 -0.513 7.565 1.00 36.42 74 GLU A C 1
ATOM 564 O O . GLU A 1 75 ? 7.401 -0.965 8.591 1.00 38.31 74 GLU A O 1
ATOM 570 N N . ALA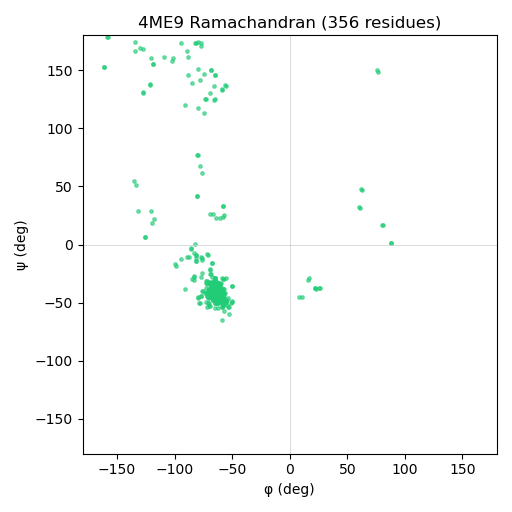 A 1 76 ? 8.434 0.715 7.514 1.00 30.90 75 ALA A N 1
ATOM 571 C CA . ALA A 1 76 ? 8.498 1.599 8.686 1.00 31.01 75 ALA A CA 1
ATOM 572 C C . ALA A 1 76 ? 7.171 2.350 8.908 1.00 33.77 75 ALA A C 1
ATOM 573 O O . ALA A 1 76 ? 6.266 2.273 8.083 1.00 32.03 75 ALA A O 1
ATOM 575 N N . ASN A 1 77 ? 7.071 3.085 10.019 1.00 30.00 76 ASN A N 1
ATOM 576 C CA . ASN A 1 77 ? 5.881 3.896 10.313 1.00 29.91 76 ASN A CA 1
ATOM 577 C C . ASN A 1 77 ? 5.893 5.211 9.471 1.00 34.86 76 ASN A C 1
ATOM 578 O O . ASN A 1 77 ? 6.897 5.497 8.796 1.00 34.25 76 ASN A O 1
ATOM 583 N N . ILE A 1 78 ? 4.771 5.992 9.471 1.00 31.64 77 ILE A N 1
ATOM 584 C CA . ILE A 1 78 ? 4.686 7.230 8.675 1.00 30.85 77 ILE A CA 1
ATOM 585 C C . ILE A 1 78 ? 5.740 8.231 9.180 1.00 34.09 77 ILE A C 1
ATOM 586 O O . ILE A 1 78 ? 6.304 8.907 8.329 1.00 33.21 77 ILE A O 1
ATOM 591 N N . ARG A 1 79 ? 6.094 8.251 10.512 1.00 32.48 78 ARG A N 1
ATOM 592 C CA . ARG A 1 79 ? 7.141 9.113 11.099 1.00 31.49 78 ARG A CA 1
ATOM 593 C C . ARG A 1 79 ? 8.457 8.921 10.361 1.00 34.64 78 ARG A C 1
ATOM 594 O O . ARG A 1 79 ? 9.096 9.911 9.994 1.00 36.27 78 ARG A O 1
ATOM 602 N N . GLU A 1 80 ? 8.859 7.657 10.140 1.00 29.47 79 GLU A N 1
ATOM 603 C CA . GLU A 1 80 ? 10.117 7.341 9.458 1.00 29.07 79 GLU A CA 1
ATOM 604 C C . GLU A 1 80 ? 10.038 7.621 7.959 1.00 31.75 79 GLU A C 1
ATOM 605 O O . GLU A 1 80 ? 10.991 8.126 7.354 1.00 31.87 79 GLU A O 1
ATOM 611 N N . GLN A 1 81 ? 8.927 7.260 7.350 1.00 26.27 80 GLN A N 1
ATOM 612 C CA . GLN A 1 81 ? 8.744 7.515 5.936 1.00 24.49 80 GLN A CA 1
ATOM 613 C C . GLN A 1 81 ? 8.781 9.023 5.680 1.00 27.55 80 GLN A C 1
ATOM 614 O O . GLN A 1 81 ? 9.367 9.459 4.684 1.00 28.43 80 GLN A O 1
ATOM 620 N N . PHE A 1 82 ? 8.204 9.820 6.598 1.00 23.09 81 PHE A N 1
ATOM 621 C CA . PHE A 1 82 ? 8.256 11.285 6.524 1.00 22.56 81 PHE A CA 1
ATOM 622 C C . PHE A 1 82 ? 9.718 11.777 6.641 1.00 26.58 81 PHE A C 1
ATOM 623 O O . PHE A 1 82 ? 10.181 12.589 5.834 1.00 25.70 81 PHE A O 1
ATOM 631 N N . SER A 1 83 ? 10.418 11.283 7.667 1.00 23.83 82 SER A N 1
ATOM 632 C CA . SER A 1 83 ? 11.801 11.644 7.948 1.00 24.92 82 SER A CA 1
ATOM 633 C C . SER A 1 83 ? 12.672 11.380 6.721 1.00 29.29 82 SER A C 1
ATOM 634 O O . SER A 1 83 ? 13.411 12.268 6.275 1.00 28.52 82 SER A O 1
ATOM 637 N N . HIS A 1 84 ? 12.553 10.170 6.153 1.00 25.82 83 HIS A N 1
ATOM 638 C CA . HIS A 1 84 ? 13.285 9.793 4.950 1.00 25.19 83 HIS A CA 1
ATOM 639 C C . HIS A 1 84 ? 12.972 10.754 3.791 1.00 30.40 83 HIS A C 1
ATOM 640 O O . HIS A 1 84 ? 13.879 11.269 3.128 1.00 31.81 83 HIS A O 1
ATOM 647 N N . THR A 1 85 ? 11.683 10.968 3.534 1.00 26.12 84 THR A N 1
ATOM 648 C CA . THR A 1 85 ? 11.247 11.829 2.440 1.00 25.09 84 THR A CA 1
ATOM 649 C C . THR A 1 85 ? 11.794 13.236 2.583 1.00 28.59 84 THR A C 1
ATOM 650 O O . THR A 1 85 ? 12.362 13.759 1.637 1.00 28.00 84 THR A O 1
ATOM 654 N N . TYR A 1 86 ? 11.624 13.830 3.773 1.00 25.93 85 TYR A N 1
ATOM 655 C CA . TYR A 1 86 ? 12.047 15.195 4.092 1.00 25.01 85 TYR A CA 1
ATOM 656 C C . TYR A 1 86 ? 13.546 15.410 3.892 1.00 29.69 85 TYR A C 1
ATOM 657 O O . TYR A 1 86 ? 13.944 16.417 3.298 1.00 29.87 85 TYR A O 1
ATOM 666 N N . ASN A 1 87 ? 14.371 14.496 4.412 1.00 26.03 86 ASN A N 1
ATOM 667 C CA . ASN A 1 87 ? 15.826 14.601 4.315 1.00 26.42 86 ASN A CA 1
ATOM 668 C C . ASN A 1 87 ? 16.317 14.420 2.909 1.00 29.06 86 ASN A C 1
ATOM 669 O O . ASN A 1 87 ? 17.201 15.157 2.483 1.00 29.62 86 ASN A O 1
ATOM 674 N N . ARG A 1 88 ? 15.777 13.431 2.193 1.00 26.05 87 ARG A N 1
ATOM 675 C CA . ARG A 1 88 ? 16.136 13.190 0.788 1.00 25.79 87 ARG A CA 1
ATOM 676 C C . ARG A 1 88 ? 15.690 14.370 -0.094 1.00 31.31 87 ARG A C 1
ATOM 677 O O . ARG A 1 88 ? 16.421 14.759 -1.006 1.00 32.88 87 ARG A O 1
ATOM 685 N N . LEU A 1 89 ? 14.540 14.977 0.220 1.00 29.78 88 LEU A N 1
ATOM 686 C CA . LEU A 1 89 ? 14.018 16.166 -0.476 1.00 31.49 88 LEU A CA 1
ATOM 687 C C . LEU A 1 89 ? 14.949 17.358 -0.248 1.00 37.78 88 LEU A C 1
ATOM 688 O O . LEU A 1 89 ? 15.311 18.050 -1.202 1.00 38.24 88 LEU A O 1
ATOM 693 N N . PHE A 1 90 ? 15.354 17.585 1.021 1.00 34.61 89 PHE A N 1
ATOM 694 C CA . PHE A 1 90 ? 16.290 18.668 1.386 1.00 33.86 89 PHE A CA 1
ATOM 695 C C . PHE A 1 90 ? 17.663 18.470 0.734 1.00 38.39 89 PHE A C 1
ATOM 696 O O . PHE A 1 90 ? 18.232 19.455 0.256 1.00 39.13 89 PHE A O 1
ATOM 704 N N . GLU A 1 91 ? 18.196 17.220 0.719 1.00 34.44 90 GLU A N 1
ATOM 705 C CA A GLU A 1 91 ? 19.485 16.887 0.091 0.50 35.82 90 GLU A CA 1
ATOM 706 C CA B GLU A 1 91 ? 19.508 17.001 0.108 0.50 35.34 90 GLU A CA 1
ATOM 707 C C . GLU A 1 91 ? 19.437 17.169 -1.412 1.00 40.05 90 GLU A C 1
ATOM 708 O O . GLU A 1 91 ? 20.396 17.688 -1.986 1.00 42.09 90 GLU A O 1
ATOM 719 N N . PHE A 1 92 ? 18.311 16.790 -2.069 1.00 34.68 91 PHE A N 1
ATOM 720 C CA . PHE A 1 92 ? 18.167 17.034 -3.505 1.00 33.71 91 PHE A CA 1
ATOM 721 C C . PHE A 1 92 ? 18.148 18.538 -3.763 1.00 38.75 91 PHE A C 1
ATOM 722 O O . PHE A 1 92 ? 18.810 18.999 -4.683 1.00 39.43 91 PHE A O 1
ATOM 730 N N . ALA A 1 93 ? 17.318 19.285 -3.003 1.00 36.40 92 ALA A N 1
ATOM 731 C CA . ALA A 1 93 ? 17.198 20.741 -3.169 1.00 38.41 92 ALA A CA 1
ATOM 732 C C . ALA A 1 93 ? 18.541 21.446 -2.907 1.00 46.52 92 ALA A C 1
ATOM 733 O O . ALA A 1 93 ? 18.913 22.301 -3.702 1.00 47.29 92 ALA A O 1
ATOM 735 N N . ARG A 1 94 ? 19.272 21.038 -1.833 1.00 44.47 93 ARG A N 1
ATOM 736 C CA . ARG A 1 94 ? 20.581 21.572 -1.424 1.00 46.34 93 ARG A CA 1
ATOM 737 C C . ARG A 1 94 ? 21.610 21.423 -2.555 1.00 51.36 93 ARG A C 1
ATOM 738 O O . ARG A 1 94 ? 22.304 22.386 -2.855 1.00 52.10 93 ARG A O 1
ATOM 746 N N . ASN A 1 95 ? 21.677 20.241 -3.203 1.00 47.00 94 ASN A N 1
ATOM 747 C CA . ASN A 1 95 ? 22.660 19.948 -4.265 1.00 46.38 94 ASN A CA 1
ATOM 748 C C . ASN A 1 95 ? 22.207 20.316 -5.696 1.00 48.15 94 ASN A C 1
ATOM 749 O O . ASN A 1 95 ? 23.019 20.236 -6.610 1.00 49.93 94 ASN A O 1
ATOM 754 N N . ASN A 1 96 ? 20.931 20.653 -5.908 1.00 42.14 95 ASN A N 1
ATOM 755 C CA . ASN A 1 96 ? 20.376 21.001 -7.227 1.00 41.51 95 ASN A CA 1
ATOM 756 C C . ASN A 1 96 ? 19.513 22.240 -7.053 1.00 46.82 95 ASN A C 1
ATOM 757 O O . ASN A 1 96 ? 18.342 22.262 -7.442 1.00 44.21 95 ASN A O 1
ATOM 762 N N . VAL A 1 97 ? 20.126 23.279 -6.478 1.00 47.04 96 VAL A N 1
ATOM 763 C CA . VAL A 1 97 ? 19.458 24.517 -6.069 1.00 47.23 96 VAL A CA 1
ATOM 764 C C . VAL A 1 97 ? 18.686 25.140 -7.218 1.00 54.43 96 VAL A C 1
ATOM 765 O O . VAL A 1 97 ? 17.488 25.404 -7.067 1.00 52.44 96 VAL A O 1
ATOM 769 N N . ASP A 1 98 ? 19.338 25.334 -8.370 1.00 53.99 97 ASP A N 1
ATOM 770 C CA . ASP A 1 98 ? 18.664 25.970 -9.506 1.00 54.37 97 ASP A CA 1
ATOM 771 C C . ASP A 1 98 ? 17.416 25.206 -9.954 1.00 52.13 97 ASP A C 1
ATOM 772 O O . ASP A 1 98 ? 16.316 25.760 -9.891 1.00 51.27 97 ASP A O 1
ATOM 777 N N . ALA A 1 99 ? 17.572 23.975 -10.456 1.00 44.70 98 ALA A N 1
ATOM 778 C CA . ALA A 1 99 ? 16.477 23.177 -11.042 1.00 41.31 98 ALA A CA 1
ATOM 779 C C . ALA A 1 99 ? 15.308 22.869 -10.124 1.00 43.55 98 ALA A C 1
ATOM 780 O O . ALA A 1 99 ? 14.196 22.727 -10.613 1.00 42.75 98 ALA A O 1
ATOM 782 N N . PHE A 1 100 ? 15.548 22.696 -8.828 1.00 40.25 99 PHE A N 1
ATOM 783 C CA . PHE A 1 100 ? 14.506 22.344 -7.868 1.00 38.26 99 PHE A CA 1
ATOM 784 C C . PHE A 1 100 ? 13.470 23.457 -7.736 1.00 44.95 99 PHE A C 1
ATOM 785 O O . PHE A 1 100 ? 12.271 23.192 -7.808 1.00 43.55 99 PHE A O 1
ATOM 793 N N . LEU A 1 101 ? 13.931 24.691 -7.522 1.00 47.09 100 LEU A N 1
ATOM 794 C CA . LEU A 1 101 ? 13.034 25.840 -7.361 1.00 49.97 100 LEU A CA 1
ATOM 795 C C . LEU A 1 101 ? 12.134 25.986 -8.595 1.00 57.85 100 LEU A C 1
ATOM 796 O O . LEU A 1 101 ? 10.904 25.959 -8.457 1.00 58.47 100 LEU A O 1
ATOM 801 N N . PHE A 1 102 ? 12.756 26.027 -9.790 1.00 54.58 101 PHE A N 1
ATOM 802 C CA . PHE A 1 102 ? 12.059 26.127 -11.072 1.00 55.21 101 PHE A CA 1
ATOM 803 C C . PHE A 1 102 ? 10.983 25.048 -11.234 1.00 56.97 101 PHE A C 1
ATOM 804 O O . PHE A 1 102 ? 9.827 25.372 -11.495 1.00 56.03 101 PHE A O 1
ATOM 812 N N . THR A 1 103 ? 11.388 23.778 -11.180 1.00 52.72 102 THR A N 1
ATOM 813 C CA . THR A 1 103 ? 10.521 22.631 -11.453 1.00 51.70 102 THR A CA 1
ATOM 814 C C . THR A 1 103 ? 9.267 22.570 -10.548 1.00 55.66 102 THR A C 1
ATOM 815 O O . THR A 1 103 ? 8.158 22.364 -11.035 1.00 54.45 102 THR A O 1
ATOM 819 N N . ASN A 1 104 ? 9.426 22.770 -9.260 1.00 54.02 103 ASN A N 1
ATOM 820 C CA . ASN A 1 104 ? 8.287 22.663 -8.340 1.00 53.96 103 ASN A CA 1
ATOM 821 C C . ASN A 1 104 ? 7.406 23.932 -8.300 1.00 59.47 103 ASN A C 1
ATOM 822 O O . ASN A 1 104 ? 6.311 23.875 -7.745 1.00 58.52 103 ASN A O 1
ATOM 827 N N . SER A 1 105 ? 7.841 25.040 -8.937 1.00 57.74 104 SER A N 1
ATOM 828 C CA . SER A 1 105 ? 7.030 26.251 -9.094 1.00 58.54 104 SER A CA 1
ATOM 829 C C . SER A 1 105 ? 6.280 26.236 -10.463 1.00 62.69 104 SER A C 1
ATOM 830 O O . SER A 1 105 ? 5.377 27.058 -10.662 1.00 63.28 104 SER A O 1
ATOM 833 N N . HIS A 1 106 ? 6.649 25.309 -11.397 1.00 58.23 105 HIS A N 1
ATOM 834 C CA . HIS A 1 106 ? 6.032 25.206 -12.725 1.00 58.86 105 HIS A CA 1
ATOM 835 C C . HIS A 1 106 ? 5.405 23.828 -12.959 1.00 61.86 105 HIS A C 1
ATOM 836 O O . HIS A 1 106 ? 5.290 23.400 -14.107 1.00 61.42 105 HIS A O 1
ATOM 843 N N . CYS A 1 107 ? 4.947 23.157 -11.885 1.00 58.02 106 CYS A N 1
ATOM 844 C CA . CYS A 1 107 ? 4.372 21.813 -11.981 1.00 57.55 106 CYS A CA 1
ATOM 845 C C . CYS A 1 107 ? 2.940 21.820 -12.547 1.00 60.00 106 CYS A C 1
ATOM 846 O O . CYS A 1 107 ? 2.436 20.738 -12.865 1.00 58.76 106 CYS A O 1
ATOM 849 N N . ASP A 1 108 ? 2.272 23.003 -12.639 1.00 57.15 107 ASP A N 1
ATOM 850 C CA . ASP A 1 108 ? 0.933 23.147 -13.240 1.00 57.09 107 ASP A CA 1
ATOM 851 C C . ASP A 1 108 ? 0.983 24.115 -14.461 1.00 57.81 107 ASP A C 1
ATOM 852 O O . ASP A 1 108 ? -0.062 24.590 -14.911 1.00 58.62 107 ASP A O 1
ATOM 857 N N . SER A 1 109 ? 2.179 24.360 -15.023 1.00 51.08 108 SER A N 1
ATOM 858 C CA . SER A 1 109 ? 2.338 25.263 -16.159 1.00 51.59 108 SER A CA 1
ATOM 859 C C . SER A 1 109 ? 1.700 24.720 -17.444 1.00 56.29 108 SER A C 1
ATOM 860 O O . SER A 1 109 ? 1.615 23.506 -17.654 1.00 56.11 108 SER A O 1
ATOM 863 N N . TYR A 1 110 ? 1.252 25.648 -18.296 1.00 52.86 109 TYR A N 1
ATOM 864 C CA . TYR A 1 110 ? 0.605 25.354 -19.575 1.00 52.50 109 TYR A CA 1
ATOM 865 C C . TYR A 1 110 ? 1.568 24.667 -20.571 1.00 55.13 109 TYR A C 1
ATOM 866 O O . TYR A 1 110 ? 1.117 23.934 -21.453 1.00 56.04 109 TYR A O 1
ATOM 875 N N . PHE A 1 111 ? 2.879 24.973 -20.470 1.00 49.20 110 PHE A N 1
ATOM 876 C CA . PHE A 1 111 ? 3.885 24.457 -21.394 1.00 47.47 110 PHE A CA 1
ATOM 877 C C . PHE A 1 111 ? 4.268 22.983 -21.122 1.00 46.36 110 PHE A C 1
ATOM 878 O O . PHE A 1 111 ? 5.000 22.431 -21.949 1.00 46.05 110 PHE A O 1
ATOM 886 N N . LEU A 1 112 ? 3.856 22.354 -19.985 1.00 38.77 111 LEU A N 1
ATOM 887 C CA . LEU A 1 112 ? 4.229 20.950 -19.708 1.00 35.80 111 LEU A CA 1
ATOM 888 C C . LEU A 1 112 ? 3.521 19.993 -20.658 1.00 38.36 111 LEU A C 1
ATOM 889 O O . LEU A 1 112 ? 2.309 20.086 -20.796 1.00 38.13 111 LEU A O 1
ATOM 894 N N . ASP A 1 113 ? 4.267 19.069 -21.295 1.00 35.02 112 ASP A N 1
ATOM 895 C CA . ASP A 1 113 ? 3.711 18.067 -22.212 1.00 35.57 112 ASP A CA 1
ATOM 896 C C . ASP A 1 113 ? 3.098 16.907 -21.378 1.00 38.58 112 ASP A C 1
ATOM 897 O O . ASP A 1 113 ? 3.214 16.908 -20.158 1.00 35.63 112 ASP A O 1
ATOM 902 N N . GLU A 1 114 ? 2.436 15.937 -22.040 1.00 37.11 113 GLU A N 1
ATOM 903 C CA . GLU A 1 114 ? 1.764 14.822 -21.362 1.00 35.79 113 GLU A CA 1
ATOM 904 C C . GLU A 1 114 ? 2.737 14.005 -20.481 1.00 39.75 113 GLU A C 1
ATOM 905 O O . GLU A 1 114 ? 2.376 13.651 -19.351 1.00 38.64 113 GLU A O 1
ATOM 907 N N . GLN A 1 115 ? 3.977 13.753 -20.971 1.00 35.49 114 GLN A N 1
ATOM 908 C CA . GLN A 1 115 ? 4.959 12.983 -20.207 1.00 32.89 114 GLN A CA 1
ATOM 909 C C . GLN A 1 115 ? 5.428 13.733 -18.950 1.00 34.44 114 GLN A C 1
ATOM 910 O O . GLN A 1 115 ? 5.581 13.112 -17.897 1.00 30.99 114 GLN A O 1
ATOM 916 N N . SER A 1 116 ? 5.662 15.041 -19.042 1.00 32.83 115 SER A N 1
ATOM 917 C CA . SER A 1 116 ? 6.036 15.835 -17.862 1.00 31.58 115 SER A CA 1
ATOM 918 C C . SER A 1 116 ? 4.930 15.764 -16.835 1.00 34.32 115 SER A C 1
ATOM 919 O O . SER A 1 116 ? 5.207 15.527 -15.660 1.00 35.27 115 SER A O 1
ATOM 922 N N . LYS A 1 117 ? 3.672 15.893 -17.277 1.00 29.05 116 LYS A N 1
ATOM 923 C CA . LYS A 1 117 ? 2.543 15.831 -16.365 1.00 27.52 116 LYS A CA 1
ATOM 924 C C . LYS A 1 117 ? 2.399 14.427 -15.747 1.00 31.87 116 LYS A C 1
ATOM 925 O O . LYS A 1 117 ? 2.095 14.320 -14.570 1.00 29.74 116 LYS A O 1
ATOM 931 N N . LYS A 1 118 ? 2.620 13.362 -16.527 1.00 30.13 117 LYS A N 1
ATOM 932 C CA . LYS A 1 118 ? 2.508 11.985 -16.028 1.00 29.02 117 LYS A CA 1
ATOM 933 C C . LYS A 1 118 ? 3.648 11.705 -15.012 1.00 31.78 117 LYS A C 1
ATOM 934 O O . LYS A 1 118 ? 3.413 11.030 -14.018 1.00 31.16 117 LYS A O 1
ATOM 940 N N . ILE A 1 119 ? 4.856 12.252 -15.235 1.00 28.19 118 ILE A N 1
ATOM 941 C CA . ILE A 1 119 ? 5.973 12.083 -14.303 1.00 26.82 118 ILE A CA 1
ATOM 942 C C . ILE A 1 119 ? 5.614 12.724 -12.967 1.00 31.10 118 ILE A C 1
ATOM 943 O O . ILE A 1 119 ? 5.786 12.107 -11.919 1.00 31.42 118 ILE A O 1
ATOM 948 N N . PHE A 1 120 ? 5.148 13.970 -13.012 1.00 27.92 119 PHE A N 1
ATOM 949 C CA . PHE A 1 120 ? 4.765 14.736 -11.829 1.00 27.74 119 PHE A CA 1
ATOM 950 C C . PHE A 1 120 ? 3.572 14.099 -11.071 1.00 33.94 119 PHE A C 1
ATOM 951 O O . PHE A 1 120 ? 3.609 14.030 -9.842 1.00 35.84 119 PHE A O 1
ATOM 959 N N . ASP A 1 121 ? 2.519 13.667 -11.788 1.00 29.93 120 ASP A N 1
ATOM 960 C CA . ASP A 1 121 ? 1.328 13.074 -11.191 1.00 31.02 120 ASP A CA 1
ATOM 961 C C . ASP A 1 121 ? 1.659 11.727 -10.548 1.00 36.86 120 ASP A C 1
ATOM 962 O O . ASP A 1 121 ? 1.145 11.434 -9.470 1.00 37.41 120 ASP A O 1
ATOM 967 N N . ASP A 1 122 ? 2.519 10.924 -11.173 1.00 31.95 121 ASP A N 1
ATOM 968 C CA . ASP A 1 122 ? 2.966 9.676 -10.577 1.00 30.72 121 ASP A CA 1
ATOM 969 C C . ASP A 1 122 ? 3.789 9.944 -9.310 1.00 34.58 121 ASP A C 1
ATOM 970 O O . ASP A 1 122 ? 3.666 9.202 -8.362 1.00 35.48 121 ASP A O 1
ATOM 975 N N . PHE A 1 123 ? 4.602 11.006 -9.295 1.00 31.55 122 PHE A N 1
ATOM 976 C CA . PHE A 1 123 ? 5.427 11.391 -8.133 1.00 30.79 122 PHE A CA 1
ATOM 977 C C . PHE A 1 123 ? 4.558 11.923 -6.985 1.00 35.69 122 PHE A C 1
ATOM 978 O O . PHE A 1 123 ? 4.676 11.445 -5.863 1.00 33.77 122 PHE A O 1
ATOM 986 N N . ILE A 1 124 ? 3.693 12.906 -7.260 1.00 34.76 123 ILE A N 1
ATOM 987 C CA . ILE A 1 124 ? 2.888 13.496 -6.196 1.00 35.79 123 ILE A CA 1
ATOM 988 C C . ILE A 1 124 ? 1.859 12.479 -5.638 1.00 41.00 123 ILE A C 1
ATOM 989 O O . ILE A 1 124 ? 1.753 12.351 -4.407 1.00 40.54 123 ILE A O 1
ATOM 994 N N . GLY A 1 125 ? 1.199 11.713 -6.521 1.00 37.00 124 GLY A N 1
ATOM 995 C CA . GLY A 1 125 ? 0.219 10.716 -6.125 1.00 35.70 124 GLY A CA 1
ATOM 996 C C . GLY A 1 125 ? 0.764 9.713 -5.138 1.00 36.22 124 GLY A C 1
ATOM 997 O O . GLY A 1 125 ? 0.018 9.177 -4.319 1.00 35.96 124 GLY A O 1
ATOM 998 N N . PHE A 1 126 ? 2.059 9.454 -5.200 1.00 31.84 125 PHE A N 1
ATOM 999 C CA . PHE A 1 126 ? 2.706 8.542 -4.281 1.00 31.80 125 PHE A CA 1
ATOM 1000 C C . PHE A 1 126 ? 2.598 9.088 -2.843 1.00 36.28 125 PHE A C 1
ATOM 1001 O O . PHE A 1 126 ? 2.296 8.322 -1.935 1.00 36.95 125 PHE A O 1
ATOM 1009 N N . PHE A 1 127 ? 2.813 10.406 -2.648 1.00 32.28 126 PHE A N 1
ATOM 1010 C CA . PHE A 1 127 ? 2.730 11.030 -1.323 1.00 31.22 126 PHE A CA 1
ATOM 1011 C C . PHE A 1 127 ? 1.284 11.304 -0.948 1.00 36.95 126 PHE A C 1
ATOM 1012 O O . PHE A 1 127 ? 0.966 11.265 0.233 1.00 38.34 126 PHE A O 1
ATOM 1028 N N . ASN A 1 129 ? -1.258 9.333 -1.451 1.00 30.11 128 ASN A N 1
ATOM 1029 C CA A ASN A 1 129 ? -1.693 8.035 -0.909 0.50 29.55 128 ASN A CA 1
ATOM 1030 C CA B ASN A 1 129 ? -1.718 8.063 -0.894 0.50 29.37 128 ASN A CA 1
ATOM 1031 C C . ASN A 1 129 ? -1.253 7.855 0.518 1.00 32.35 128 ASN A C 1
ATOM 1032 O O . ASN A 1 129 ? -2.049 7.401 1.347 1.00 32.39 128 ASN A O 1
ATOM 1041 N N . ILE A 1 130 ? 0.029 8.171 0.810 1.00 25.59 129 ILE A N 1
ATOM 1042 C CA . ILE A 1 130 ? 0.564 8.010 2.170 1.00 22.55 129 ILE A CA 1
ATOM 1043 C C . ILE A 1 130 ? -0.143 8.993 3.100 1.00 28.94 129 ILE A C 1
ATOM 1044 O O . ILE A 1 130 ? -0.505 8.627 4.226 1.00 29.25 129 ILE A O 1
ATOM 1049 N N . ILE A 1 131 ? -0.334 10.249 2.632 1.00 26.12 130 ILE A N 1
ATOM 1050 C CA . ILE A 1 131 ? -0.994 11.281 3.430 1.00 26.97 130 ILE A CA 1
ATOM 1051 C C . ILE A 1 131 ? -2.457 10.850 3.691 1.00 35.39 130 ILE A C 1
ATOM 1052 O O . ILE A 1 131 ? -2.910 10.891 4.833 1.00 35.08 130 ILE A O 1
ATOM 1057 N N . GLU A 1 132 ? -3.165 10.380 2.662 1.00 34.23 131 GLU A N 1
ATOM 1058 C CA . GLU A 1 132 ? -4.553 9.928 2.818 1.00 35.35 131 GLU A CA 1
ATOM 1059 C C . GLU A 1 132 ? -4.645 8.756 3.823 1.00 39.11 131 GLU A C 1
ATOM 1060 O O . GLU A 1 132 ? -5.543 8.761 4.665 1.00 37.99 131 GLU A O 1
ATOM 1066 N N . ASP A 1 133 ? -3.684 7.815 3.796 1.00 35.36 132 ASP A N 1
ATOM 1067 C CA . ASP A 1 133 ? -3.652 6.717 4.772 1.00 35.29 132 ASP A CA 1
ATOM 1068 C C . ASP A 1 133 ? -3.418 7.257 6.192 1.00 36.83 132 ASP A C 1
ATOM 1069 O O . ASP A 1 133 ? -4.060 6.800 7.159 1.00 37.86 132 ASP A O 1
ATOM 1074 N N . GLY A 1 134 ? -2.520 8.233 6.308 1.00 28.50 133 GLY A N 1
ATOM 1075 C CA . GLY A 1 134 ? -2.245 8.849 7.592 1.00 26.67 133 GLY A CA 1
ATOM 1076 C C . GLY A 1 134 ? -3.438 9.604 8.174 1.00 30.12 133 GLY A C 1
ATOM 1077 O O . GLY A 1 134 ? -3.646 9.601 9.392 1.00 30.36 133 GLY A O 1
ATOM 1078 N N . ILE A 1 135 ? -4.213 10.293 7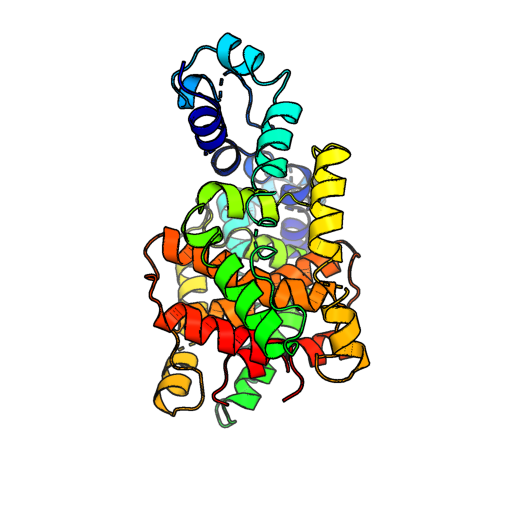.312 1.00 25.73 134 ILE A N 1
ATOM 1079 C CA . ILE A 1 135 ? -5.402 11.043 7.738 1.00 24.78 134 ILE A CA 1
ATOM 1080 C C . ILE A 1 135 ? -6.469 10.070 8.235 1.00 28.70 134 ILE A C 1
ATOM 1081 O O . ILE A 1 135 ? -7.040 10.315 9.287 1.00 29.95 134 ILE A O 1
ATOM 1086 N N . VAL A 1 136 ? -6.719 8.970 7.486 1.00 25.04 135 VAL A N 1
ATOM 1087 C CA . VAL A 1 136 ? -7.713 7.944 7.820 1.00 25.00 135 VAL A CA 1
ATOM 1088 C C . VAL A 1 136 ? -7.395 7.255 9.150 1.00 29.87 135 VAL A C 1
ATOM 1089 O O . VAL A 1 136 ? -8.309 7.043 9.936 1.00 31.24 135 VAL A O 1
ATOM 1093 N N . LYS A 1 137 ? -6.112 6.934 9.417 1.00 27.66 136 LYS A N 1
ATOM 1094 C CA . LYS A 1 137 ? -5.689 6.304 10.678 1.00 27.35 136 LYS A CA 1
ATOM 1095 C C . LYS A 1 137 ? -5.762 7.274 11.870 1.00 32.20 136 LYS A C 1
ATOM 1096 O O . LYS A 1 137 ? -5.615 6.831 13.015 1.00 31.65 136 LYS A O 1
ATOM 1102 N N . GLY A 1 138 ? -6.006 8.568 11.615 1.00 28.72 137 GLY A N 1
ATOM 1103 C CA . GLY A 1 138 ? -6.108 9.578 12.658 1.00 27.45 137 GLY A CA 1
ATOM 1104 C C . GLY A 1 138 ? -4.757 10.068 13.123 1.00 31.52 137 GLY A C 1
ATOM 1105 O O . GLY A 1 138 ? -4.673 10.727 14.165 1.00 29.20 137 GLY A O 1
ATOM 1106 N N . LEU A 1 139 ? -3.700 9.818 12.340 1.00 29.49 138 LEU A N 1
ATOM 1107 C CA . LEU A 1 139 ? -2.334 10.179 12.694 1.00 29.53 138 LEU A CA 1
ATOM 1108 C C . LEU A 1 139 ? -2.002 11.553 12.166 1.00 32.42 138 LEU A C 1
ATOM 1109 O O . LEU A 1 139 ? -1.273 12.275 12.819 1.00 33.08 138 LEU A O 1
ATOM 1114 N N . LEU A 1 140 ? -2.470 11.903 10.961 1.00 27.85 139 LEU A N 1
ATOM 1115 C CA . LEU A 1 140 ? -2.196 13.212 10.394 1.00 26.50 139 LEU A CA 1
ATOM 1116 C C . LEU A 1 140 ? -3.414 14.104 10.549 1.00 31.19 139 LEU A C 1
ATOM 1117 O O . LEU A 1 140 ? -4.535 13.607 10.663 1.00 32.53 139 LEU A O 1
ATOM 1122 N N . ARG A 1 141 ? -3.205 15.412 10.501 1.00 25.60 140 ARG A N 1
ATOM 1123 C CA . ARG A 1 141 ? -4.279 16.404 10.588 1.00 26.78 140 ARG A CA 1
ATOM 1124 C C . ARG A 1 141 ? -5.325 16.192 9.538 1.00 30.83 140 ARG A C 1
ATOM 1125 O O . ARG A 1 141 ? -4.946 16.020 8.389 1.00 30.20 140 ARG A O 1
ATOM 1133 N N . PRO A 1 142 ? -6.636 16.291 9.846 1.00 27.95 141 PRO A N 1
ATOM 1134 C CA . PRO A 1 142 ? -7.641 16.086 8.787 1.00 28.44 141 PRO A CA 1
ATOM 1135 C C . PRO A 1 142 ? -7.769 17.324 7.883 1.00 35.52 141 PRO A C 1
ATOM 1136 O O . PRO A 1 142 ? -8.799 17.986 7.855 1.00 37.69 141 PRO A O 1
ATOM 1140 N N . LEU A 1 143 ? -6.719 17.610 7.111 1.00 32.56 142 LEU A N 1
ATOM 1141 C CA . LEU A 1 143 ? -6.650 18.742 6.176 1.00 32.27 142 LEU A CA 1
ATOM 1142 C C . LEU A 1 143 ? -6.707 18.167 4.804 1.00 36.02 142 LEU A C 1
ATOM 1143 O O . LEU A 1 143 ? -6.339 17.003 4.643 1.00 33.92 142 LEU A O 1
ATOM 1148 N N . PRO A 1 144 ? -7.041 18.950 3.767 1.00 34.47 143 PRO A N 1
ATOM 1149 C CA . PRO A 1 144 ? -6.965 18.403 2.404 1.00 33.15 143 PRO A CA 1
ATOM 1150 C C . PRO A 1 144 ? -5.533 17.948 2.124 1.00 36.69 143 PRO A C 1
ATOM 1151 O O . PRO A 1 144 ? -4.622 18.699 2.480 1.00 35.73 143 PRO A O 1
ATOM 1155 N N . PRO A 1 145 ? -5.281 16.745 1.554 1.00 32.54 144 PRO A N 1
ATOM 1156 C CA . PRO A 1 145 ? -3.886 16.295 1.370 1.00 31.22 144 PRO A CA 1
ATOM 1157 C C . PRO A 1 145 ? -2.967 17.312 0.688 1.00 35.01 144 PRO A C 1
ATOM 1158 O O . PRO A 1 145 ? -1.802 17.411 1.065 1.00 35.63 144 PRO A O 1
ATOM 1162 N N . VAL A 1 146 ? -3.481 18.092 -0.268 1.00 31.23 145 VAL A N 1
ATOM 1163 C CA . VAL A 1 146 ? -2.681 19.111 -0.954 1.00 30.64 145 VAL A CA 1
ATOM 1164 C C . VAL A 1 146 ? -2.266 20.241 0.037 1.00 33.69 145 VAL A C 1
ATOM 1165 O O . VAL A 1 146 ? -1.172 20.796 -0.101 1.00 33.37 145 VAL A O 1
ATOM 1169 N N . ALA A 1 147 ? -3.099 20.538 1.058 1.00 30.00 146 ALA A N 1
ATOM 1170 C CA . ALA A 1 147 ? -2.745 21.517 2.091 1.00 29.48 146 ALA A CA 1
ATOM 1171 C C . ALA A 1 147 ? -1.574 20.999 2.963 1.00 33.20 146 ALA A C 1
ATOM 1172 O O . ALA A 1 147 ? -0.706 21.786 3.315 1.00 32.11 146 ALA A O 1
ATOM 1174 N N . LEU A 1 148 ? -1.509 19.682 3.242 1.00 29.27 147 LEU A N 1
ATOM 1175 C CA . LEU A 1 148 ? -0.397 19.134 4.022 1.00 29.33 147 LEU A CA 1
ATOM 1176 C C . LEU A 1 148 ? 0.899 19.104 3.212 1.00 33.00 147 LEU A C 1
ATOM 1177 O O . LEU A 1 148 ? 1.960 19.280 3.800 1.00 32.96 147 LEU A O 1
ATOM 1182 N N . ILE A 1 149 ? 0.827 18.919 1.874 1.00 29.98 148 ILE A N 1
ATOM 1183 C CA . ILE A 1 149 ? 2.025 18.930 1.023 1.00 28.63 148 ILE A CA 1
ATOM 1184 C C . ILE A 1 149 ? 2.591 20.362 1.014 1.00 30.74 148 ILE A C 1
ATOM 1185 O O . ILE A 1 149 ? 3.801 20.550 1.121 1.00 29.71 148 ILE A O 1
ATOM 1190 N N . ILE A 1 150 ? 1.708 21.351 0.899 1.00 26.23 149 ILE A N 1
ATOM 1191 C CA . ILE A 1 150 ? 2.059 22.773 0.946 1.00 25.92 149 ILE A CA 1
ATOM 1192 C C . ILE A 1 150 ? 2.735 23.120 2.291 1.00 31.12 149 ILE A C 1
ATOM 1193 O O . ILE A 1 150 ? 3.731 23.848 2.306 1.00 31.82 149 ILE A O 1
ATOM 1198 N N . ILE A 1 151 ? 2.189 22.617 3.407 1.00 25.88 150 ILE A N 1
ATOM 1199 C CA . ILE A 1 151 ? 2.707 22.879 4.753 1.00 25.18 150 ILE A CA 1
ATOM 1200 C C . ILE A 1 151 ? 4.150 22.368 4.864 1.00 31.38 150 ILE A C 1
ATOM 1201 O O . ILE A 1 151 ? 4.975 23.050 5.466 1.00 32.43 150 ILE A O 1
ATOM 1206 N N . VAL A 1 152 ? 4.453 21.200 4.282 1.00 27.40 151 VAL A N 1
ATOM 1207 C CA . VAL A 1 152 ? 5.787 20.600 4.329 1.00 26.18 151 VAL A CA 1
ATOM 1208 C C . VAL A 1 152 ? 6.719 21.273 3.314 1.00 34.88 151 VAL A C 1
ATOM 1209 O O . VAL A 1 152 ? 7.834 21.660 3.652 1.00 36.73 151 VAL A O 1
ATOM 1213 N N . TYR A 1 153 ? 6.270 21.392 2.077 1.00 32.82 152 TYR A N 1
ATOM 1214 C CA . TYR A 1 153 ? 7.072 21.915 0.978 1.00 32.92 152 TYR A CA 1
ATOM 1215 C C . TYR A 1 153 ? 7.378 23.436 0.995 1.00 36.24 152 TYR A C 1
ATOM 1216 O O . TYR A 1 153 ? 8.533 23.787 0.748 1.00 36.27 152 TYR A O 1
ATOM 1225 N N . GLN A 1 154 ? 6.377 24.328 1.163 1.00 31.37 153 GLN A N 1
ATOM 1226 C CA . GLN A 1 154 ? 6.630 25.776 1.031 1.00 32.51 153 GLN A CA 1
ATOM 1227 C C . GLN A 1 154 ? 7.672 26.326 2.010 1.00 37.45 153 GLN A C 1
ATOM 1228 O O . GLN A 1 154 ? 8.524 27.088 1.562 1.00 36.64 153 GLN A O 1
ATOM 1234 N N . PRO A 1 155 ? 7.674 25.971 3.320 1.00 35.75 154 PRO A N 1
ATOM 1235 C CA . PRO A 1 155 ? 8.753 26.453 4.201 1.00 36.64 154 PRO A CA 1
ATOM 1236 C C . PRO A 1 155 ? 10.140 26.006 3.727 1.00 41.61 154 PRO A C 1
ATOM 1237 O O . PRO A 1 155 ? 11.049 26.818 3.724 1.00 41.67 154 PRO A O 1
ATOM 1241 N N . LEU A 1 156 ? 10.287 24.716 3.310 1.00 38.03 155 LEU A N 1
ATOM 1242 C CA . LEU A 1 156 ? 11.549 24.130 2.825 1.00 37.24 155 LEU A CA 1
ATOM 1243 C C . LEU A 1 156 ? 12.056 24.908 1.612 1.00 41.66 155 LEU A C 1
ATOM 1244 O O . LEU A 1 156 ? 13.191 25.368 1.597 1.00 41.73 155 LEU A O 1
ATOM 1249 N N . GLU A 1 157 ? 11.190 25.045 0.605 1.00 38.26 156 GLU A N 1
ATOM 1250 C CA . GLU A 1 157 ? 11.430 25.782 -0.636 1.00 37.99 156 GLU A CA 1
ATOM 1251 C C . GLU A 1 157 ? 11.964 27.194 -0.335 1.00 43.54 156 GLU A C 1
ATOM 1252 O O . GLU A 1 157 ? 12.990 27.597 -0.888 1.00 45.26 156 GLU A O 1
ATOM 1258 N N . LYS A 1 158 ? 11.312 27.932 0.572 1.00 38.74 157 LYS A N 1
ATOM 1259 C CA . LYS A 1 158 ? 11.765 29.287 0.921 1.00 38.58 157 LYS A CA 1
ATOM 1260 C C . LYS A 1 158 ? 13.089 29.260 1.722 1.00 40.87 157 LYS A C 1
ATOM 1261 O O . LYS A 1 158 ? 13.933 30.108 1.489 1.00 40.61 157 LYS A O 1
ATOM 1267 N N . LEU A 1 159 ? 13.284 28.299 2.637 1.00 36.17 158 LEU A N 1
ATOM 1268 C CA . LEU A 1 159 ? 14.542 28.204 3.392 1.00 36.05 158 LEU A CA 1
ATOM 1269 C C . LEU A 1 159 ? 15.733 27.889 2.469 1.00 41.54 158 LEU A C 1
ATOM 1270 O O . LEU A 1 159 ? 16.827 28.392 2.701 1.00 40.84 158 LEU A O 1
ATOM 1275 N N . ILE A 1 160 ? 15.513 27.078 1.410 1.00 39.15 159 ILE A N 1
ATOM 1276 C CA . ILE A 1 160 ? 16.551 26.810 0.422 1.00 39.00 159 ILE A CA 1
ATOM 1277 C C . ILE A 1 160 ? 16.931 28.140 -0.246 1.00 45.58 159 ILE A C 1
ATOM 1278 O O . ILE A 1 160 ? 18.123 28.421 -0.366 1.00 47.04 159 ILE A O 1
ATOM 1283 N N . LYS A 1 161 ? 15.923 28.959 -0.664 1.00 42.71 160 LYS A N 1
ATOM 1284 C CA . LYS A 1 161 ? 16.154 30.278 -1.290 1.00 43.85 160 LYS A CA 1
ATOM 1285 C C . LYS A 1 161 ? 16.930 31.206 -0.377 1.00 53.09 160 LYS A C 1
ATOM 1286 O O . LYS A 1 161 ? 17.826 31.902 -0.838 1.00 55.65 160 LYS A O 1
ATOM 1292 N N . VAL A 1 162 ? 16.582 31.219 0.914 1.00 50.85 161 VAL A N 1
ATOM 1293 C CA . VAL A 1 162 ? 17.210 32.067 1.928 1.00 52.19 161 VAL A CA 1
ATOM 1294 C C . VAL A 1 162 ? 18.638 31.561 2.184 1.00 57.69 161 VAL A C 1
ATOM 1295 O O . VAL A 1 162 ? 19.535 32.395 2.305 1.00 59.94 161 VAL A O 1
ATOM 1299 N N . ILE A 1 163 ? 18.874 30.228 2.211 1.00 53.50 162 ILE A N 1
ATOM 1300 C CA . ILE A 1 163 ? 20.238 29.690 2.365 1.00 54.24 162 ILE A CA 1
ATOM 1301 C C . ILE A 1 163 ? 21.067 30.080 1.117 1.00 62.78 162 ILE A C 1
ATOM 1302 O O . ILE A 1 163 ? 22.198 30.554 1.265 1.00 63.31 162 ILE A O 1
ATOM 1307 N N . ALA A 1 164 ? 20.470 29.942 -0.098 1.00 61.50 163 ALA A N 1
ATOM 1308 C CA . ALA A 1 164 ? 21.119 30.280 -1.371 1.00 63.17 163 ALA A CA 1
ATOM 1309 C C . ALA A 1 164 ? 21.575 31.753 -1.433 1.00 70.97 163 ALA A C 1
ATOM 1310 O O . ALA A 1 164 ? 22.567 32.022 -2.106 1.00 73.58 163 ALA A O 1
ATOM 1312 N N . THR A 1 165 ? 20.887 32.690 -0.735 1.00 67.34 164 THR A N 1
ATOM 1313 C CA . THR A 1 165 ? 21.313 34.098 -0.690 1.00 69.18 164 THR A CA 1
ATOM 1314 C C . THR A 1 165 ? 22.427 34.321 0.346 1.00 76.09 164 THR A C 1
ATOM 1315 O O . THR A 1 165 ? 23.020 35.401 0.372 1.00 79.51 164 THR A O 1
ATOM 1319 N N . GLY A 1 166 ? 22.647 33.351 1.229 1.00 70.92 165 GLY A N 1
ATOM 1320 C CA . GLY A 1 166 ? 23.633 33.450 2.293 1.00 71.68 165 GLY A CA 1
ATOM 1321 C C . GLY A 1 166 ? 23.077 34.076 3.556 1.00 77.11 165 GLY A C 1
ATOM 1322 O O . GLY A 1 166 ? 23.813 34.224 4.537 1.00 78.22 165 GLY A O 1
ATOM 1323 N N . GLN A 1 167 ? 21.770 34.438 3.564 1.00 73.51 166 GLN A N 1
ATOM 1324 C CA . GLN A 1 167 ? 21.111 35.039 4.731 1.00 73.98 166 GLN A CA 1
ATOM 1325 C C . GLN A 1 167 ? 21.043 34.007 5.878 1.00 75.63 166 GLN A C 1
ATOM 1326 O O . GLN A 1 167 ? 21.208 34.367 7.041 1.00 76.01 166 GLN A O 1
ATOM 1332 N N . LEU A 1 168 ? 20.817 32.732 5.532 1.00 69.85 167 LEU A N 1
ATOM 1333 C CA . LEU A 1 168 ? 20.862 31.592 6.449 1.00 68.11 167 LEU A CA 1
ATOM 1334 C C . LEU A 1 168 ? 21.961 30.653 5.966 1.00 71.25 167 LEU A C 1
ATOM 1335 O O . LEU A 1 168 ? 22.313 30.680 4.781 1.00 72.12 167 LEU A O 1
ATOM 1340 N N . GLU A 1 169 ? 22.525 29.843 6.864 1.00 66.15 168 GLU A N 1
ATOM 1341 C CA . GLU A 1 169 ? 23.590 28.915 6.479 1.00 65.85 168 GLU A CA 1
ATOM 1342 C C . GLU A 1 169 ? 23.174 27.489 6.802 1.00 63.16 168 GLU A C 1
ATOM 1343 O O . GLU A 1 169 ? 22.599 27.229 7.861 1.00 60.24 168 GLU A O 1
ATOM 1349 N N . TYR A 1 170 ? 23.458 26.571 5.868 1.00 57.53 169 TYR A N 1
ATOM 1350 C CA . TYR A 1 170 ? 23.110 25.162 6.000 1.00 54.91 169 TYR A CA 1
ATOM 1351 C C . TYR A 1 170 ? 23.869 24.498 7.153 1.00 58.54 169 TYR A C 1
ATOM 1352 O O . TYR A 1 170 ? 25.027 24.813 7.403 1.00 59.62 169 TYR A O 1
ATOM 1361 N N . SER A 1 171 ? 23.221 23.543 7.815 1.00 52.59 170 SER A N 1
ATOM 1362 C CA . SER A 1 171 ? 23.853 22.711 8.830 1.00 52.03 170 SER A CA 1
ATOM 1363 C C . SER A 1 171 ? 22.999 21.461 9.029 1.00 53.03 170 SER A C 1
ATOM 1364 O O . SER A 1 171 ? 21.799 21.500 8.779 1.00 50.67 170 SER A O 1
ATOM 1367 N N . LYS A 1 172 ? 23.614 20.359 9.454 1.00 49.90 171 LYS A N 1
ATOM 1368 C CA . LYS A 1 172 ? 22.888 19.121 9.728 1.00 48.88 171 LYS A CA 1
ATOM 1369 C C . LYS A 1 172 ? 21.835 19.356 10.837 1.00 51.60 171 LYS A C 1
ATOM 1370 O O . LYS A 1 172 ? 20.719 18.859 10.728 1.00 50.48 171 LYS A O 1
ATOM 1376 N N . GLU A 1 173 ? 22.172 20.142 11.868 1.00 49.31 172 GLU A N 1
ATOM 1377 C CA . GLU A 1 173 ? 21.247 20.460 12.964 1.00 48.86 172 GLU A CA 1
ATOM 1378 C C . GLU A 1 173 ? 20.062 21.343 12.484 1.00 49.22 172 GLU A C 1
ATOM 1379 O O . GLU A 1 173 ? 18.952 21.164 12.995 1.00 47.35 172 GLU A O 1
ATOM 1385 N N . LEU A 1 174 ? 20.280 22.265 11.507 1.00 44.40 173 LEU A N 1
ATOM 1386 C CA . LEU A 1 174 ? 19.200 23.092 10.948 1.00 42.47 173 LEU A CA 1
ATOM 1387 C C . LEU A 1 174 ? 18.157 22.183 10.274 1.00 44.62 173 LEU A C 1
ATOM 1388 O O . LEU A 1 174 ? 16.979 22.301 10.576 1.00 44.94 173 LEU A O 1
ATOM 1393 N N . VAL A 1 175 ? 18.592 21.232 9.437 1.00 39.76 174 VAL A N 1
ATOM 1394 C CA . VAL A 1 175 ? 17.667 20.321 8.744 1.00 37.50 174 VAL A CA 1
ATOM 1395 C C . VAL A 1 175 ? 16.976 19.402 9.762 1.00 39.93 174 VAL A C 1
ATOM 1396 O O . VAL A 1 175 ? 15.790 19.110 9.598 1.00 37.46 174 VAL A O 1
ATOM 1400 N N . LYS A 1 176 ? 17.725 18.891 10.768 1.00 37.45 175 LYS A N 1
ATOM 1401 C CA . LYS A 1 176 ? 17.142 18.018 11.794 1.00 36.75 175 LYS A CA 1
ATOM 1402 C C . LYS A 1 176 ? 15.976 18.734 12.506 1.00 39.57 175 LYS A C 1
ATOM 1403 O O . LYS A 1 176 ? 14.913 18.137 12.694 1.00 38.47 175 LYS A O 1
ATOM 1409 N N . GLU A 1 177 ? 16.170 20.010 12.848 1.00 37.26 176 GLU A N 1
ATOM 1410 C CA . GLU A 1 177 ? 15.147 20.833 13.494 1.00 37.23 176 GLU A CA 1
ATOM 1411 C C . GLU A 1 177 ? 13.992 21.187 12.521 1.00 35.52 176 GLU A C 1
ATOM 1412 O O . GLU A 1 177 ? 12.835 21.112 12.933 1.00 33.72 176 GLU A O 1
ATOM 1418 N N . LEU A 1 178 ? 14.292 21.514 11.247 1.00 28.97 177 LEU A N 1
ATOM 1419 C CA . LEU A 1 178 ? 13.250 21.802 10.257 1.00 28.60 177 LEU A CA 1
ATOM 1420 C C . LEU A 1 178 ? 12.416 20.580 9.976 1.00 31.71 177 LEU A C 1
ATOM 1421 O O . LEU A 1 178 ? 11.224 20.702 9.711 1.00 31.51 177 LEU A O 1
ATOM 1426 N N . GLU A 1 179 ? 13.031 19.398 10.048 1.00 28.15 178 GLU A N 1
ATOM 1427 C CA . GLU A 1 179 ? 12.313 18.166 9.825 1.00 26.19 178 GLU A CA 1
ATOM 1428 C C . GLU A 1 179 ? 11.350 17.889 11.009 1.00 31.28 178 GLU A C 1
ATOM 1429 O O . GLU A 1 179 ? 10.216 17.487 10.777 1.00 31.54 178 GLU A O 1
ATOM 1435 N N . GLU A 1 180 ? 11.781 18.118 12.256 1.00 29.06 179 GLU A N 1
ATOM 1436 C CA . GLU A 1 180 ? 10.923 17.909 13.426 1.00 27.21 179 GLU A CA 1
ATOM 1437 C C . GLU A 1 180 ? 9.773 18.875 13.418 1.00 31.11 179 GLU A C 1
ATOM 1438 O O . GLU A 1 180 ? 8.671 18.491 13.771 1.00 32.87 179 GLU A O 1
ATOM 1444 N N . SER A 1 181 ? 10.019 20.119 12.996 1.00 25.98 180 SER A N 1
ATOM 1445 C CA . SER A 1 181 ? 9.007 21.169 12.871 1.00 24.98 180 SER A CA 1
ATOM 1446 C C . SER A 1 181 ? 7.917 20.769 11.845 1.00 31.31 180 SER A C 1
ATOM 1447 O O . SER A 1 181 ? 6.731 20.824 12.173 1.00 32.45 180 SER A O 1
ATOM 1450 N N . SER A 1 182 ? 8.324 20.327 10.636 1.00 27.09 181 SER A N 1
ATOM 1451 C CA . SER A 1 182 ? 7.395 19.882 9.586 1.00 27.67 181 SER A CA 1
ATOM 1452 C C . SER A 1 182 ? 6.574 18.664 9.996 1.00 31.99 181 SER A C 1
ATOM 1453 O O . SER A 1 182 ? 5.406 18.592 9.646 1.00 33.77 181 SER A O 1
ATOM 1456 N N . TRP A 1 183 ? 7.157 17.723 10.732 1.00 27.50 182 TRP A N 1
ATOM 1457 C CA . TRP A 1 183 ? 6.427 16.561 11.224 1.00 26.53 182 TRP A CA 1
ATOM 1458 C C . TRP A 1 183 ? 5.381 17.022 12.244 1.00 31.49 182 TRP A C 1
ATOM 1459 O O . TRP A 1 183 ? 4.224 16.599 12.179 1.00 31.33 182 TRP A O 1
ATOM 1470 N N . ASN A 1 184 ? 5.771 17.940 13.156 1.00 28.78 183 ASN A N 1
ATOM 1471 C CA . ASN A 1 184 ? 4.843 18.493 14.154 1.00 28.79 183 ASN A CA 1
ATOM 1472 C C . ASN A 1 184 ? 3.734 19.307 13.504 1.00 31.86 183 ASN A C 1
ATOM 1473 O O . ASN A 1 184 ? 2.635 19.374 14.053 1.00 32.37 183 ASN A O 1
ATOM 1478 N N . ALA A 1 185 ? 4.002 19.907 12.334 1.00 28.20 184 ALA A N 1
ATOM 1479 C CA . ALA A 1 185 ? 3.001 20.679 11.595 1.00 27.58 184 ALA A CA 1
ATOM 1480 C C . ALA A 1 185 ? 1.895 19.790 11.034 1.00 31.71 184 ALA A C 1
ATOM 1481 O O . ALA A 1 185 ? 0.749 20.210 11.032 1.00 33.70 184 ALA A O 1
ATOM 1483 N N . ILE A 1 186 ? 2.219 18.576 10.568 1.00 26.72 185 ILE A N 1
ATOM 1484 C CA . ILE A 1 186 ? 1.245 17.719 9.899 1.00 25.32 185 ILE A CA 1
ATOM 1485 C C . ILE A 1 186 ? 0.627 16.628 10.803 1.00 29.83 185 ILE A C 1
ATOM 1486 O O . ILE A 1 186 ? -0.401 16.089 10.411 1.00 27.90 185 ILE A O 1
ATOM 1491 N N . ARG A 1 187 ? 1.229 16.276 11.962 1.00 26.99 186 ARG A N 1
ATOM 1492 C CA . ARG A 1 187 ? 0.707 15.193 12.797 1.00 26.57 186 ARG A CA 1
ATOM 1493 C C . ARG A 1 187 ? -0.330 15.662 13.824 1.00 33.27 186 ARG A C 1
ATOM 1494 O O . ARG A 1 187 ? -0.368 16.828 14.142 1.00 32.85 186 ARG A O 1
ATOM 1502 N N . ILE A 1 188 ? -1.087 14.737 14.453 1.00 32.53 187 ILE A N 1
ATOM 1503 C CA . ILE A 1 188 ? -1.982 15.060 15.570 1.00 33.37 187 ILE A CA 1
ATOM 1504 C C . ILE A 1 188 ? -1.107 14.865 16.827 1.00 40.00 187 ILE A C 1
ATOM 1505 O O . ILE A 1 188 ? -0.539 13.775 16.993 1.00 39.76 187 ILE A O 1
ATOM 1510 N N . ILE A 1 189 ? -0.911 15.935 17.648 1.00 37.95 188 ILE A N 1
ATOM 1511 C CA . ILE A 1 189 ? -0.014 15.880 18.825 1.00 40.27 188 ILE A CA 1
ATOM 1512 C C . ILE A 1 189 ? -0.843 15.645 20.110 1.00 61.48 188 ILE A C 1
ATOM 1513 O O . ILE A 1 189 ? -1.424 16.627 20.626 1.00 67.11 188 ILE A O 1
ATOM 1519 N N . LYS B 1 4 ? -10.543 56.963 0.676 1.00 115.79 3 LYS B N 1
ATOM 1520 C CA . LYS B 1 4 ? -11.564 57.521 -0.206 1.00 116.24 3 LYS B CA 1
ATOM 1521 C C . LYS B 1 4 ? -11.952 56.526 -1.299 1.00 119.33 3 LYS B C 1
ATOM 1522 O O . LYS B 1 4 ? -11.141 55.676 -1.675 1.00 117.66 3 LYS B O 1
ATOM 1524 N N . ASN B 1 5 ? -13.188 56.654 -1.829 1.00 116.58 4 ASN B N 1
ATOM 1525 C CA . ASN B 1 5 ? -13.688 55.797 -2.920 1.00 115.40 4 ASN B CA 1
ATOM 1526 C C . ASN B 1 5 ? -12.941 56.093 -4.241 1.00 116.86 4 ASN B C 1
ATOM 1527 O O . ASN B 1 5 ? -12.867 55.212 -5.096 1.00 115.49 4 ASN B O 1
ATOM 1529 N N . LYS B 1 6 ? -12.389 57.324 -4.402 1.00 112.29 5 LYS B N 1
ATOM 1530 C CA . LYS B 1 6 ? -11.608 57.691 -5.591 1.00 110.36 5 LYS B CA 1
ATOM 1531 C C . LYS B 1 6 ? -10.260 56.960 -5.544 1.00 110.91 5 LYS B C 1
ATOM 1532 O O . LYS B 1 6 ? -9.933 56.229 -6.478 1.00 109.85 5 LYS B O 1
ATOM 1534 N N . GLN B 1 7 ? -9.523 57.110 -4.419 1.00 105.42 6 GLN B N 1
ATOM 1535 C CA . GLN B 1 7 ? -8.213 56.484 -4.165 1.00 103.26 6 GLN B CA 1
ATOM 1536 C C . GLN B 1 7 ? -8.259 54.954 -4.276 1.00 102.97 6 GLN B C 1
ATOM 1537 O O . GLN B 1 7 ? -7.360 54.335 -4.848 1.00 101.14 6 GLN B O 1
ATOM 1543 N N . GLU B 1 8 ? -9.281 54.365 -3.659 1.00 97.89 7 GLU B N 1
ATOM 1544 C CA . GLU B 1 8 ? -9.543 52.929 -3.634 1.00 96.02 7 GLU B CA 1
ATOM 1545 C C . GLU B 1 8 ? -9.838 52.402 -5.044 1.00 96.05 7 GLU B C 1
ATOM 1546 O O . GLU B 1 8 ? -9.292 51.356 -5.399 1.00 94.16 7 GLU B O 1
ATOM 1548 N N . ASP B 1 9 ? -10.650 53.116 -5.867 1.00 91.29 8 ASP B N 1
ATOM 1549 C CA . ASP B 1 9 ? -10.952 52.631 -7.230 1.00 90.03 8 ASP B CA 1
ATOM 1550 C C . ASP B 1 9 ? -9.714 52.744 -8.138 1.00 89.65 8 ASP B C 1
ATOM 1551 O O . ASP B 1 9 ? -9.529 51.889 -9.007 1.00 88.43 8 ASP B O 1
ATOM 1556 N N . ILE B 1 10 ? -8.852 53.767 -7.912 1.00 84.05 9 ILE B N 1
ATOM 1557 C CA . ILE B 1 10 ? -7.592 53.932 -8.659 1.00 82.11 9 ILE B CA 1
ATOM 1558 C C . ILE B 1 10 ? -6.691 52.713 -8.365 1.00 83.95 9 ILE B C 1
ATOM 1559 O O . ILE B 1 10 ? -6.181 52.087 -9.295 1.00 82.52 9 ILE B O 1
ATOM 1564 N N . PHE B 1 11 ? -6.541 52.357 -7.081 1.00 80.45 10 PHE B N 1
ATOM 1565 C CA . PHE B 1 11 ? -5.711 51.211 -6.689 1.00 79.95 10 PHE B CA 1
ATOM 1566 C C . PHE B 1 11 ? -6.275 49.885 -7.210 1.00 83.84 10 PHE B C 1
ATOM 1567 O O . PHE B 1 11 ? -5.500 49.042 -7.673 1.00 81.72 10 PHE B O 1
ATOM 1575 N N . ASP B 1 12 ? -7.613 49.707 -7.144 1.00 81.41 11 ASP B N 1
ATOM 1576 C CA . ASP B 1 12 ? -8.278 48.485 -7.616 1.00 81.09 11 ASP B CA 1
ATOM 1577 C C . ASP B 1 12 ? -8.091 48.349 -9.120 1.00 86.25 11 ASP B C 1
ATOM 1578 O O . ASP B 1 12 ? -7.765 47.257 -9.591 1.00 85.98 11 ASP B O 1
ATOM 1580 N N . ALA B 1 13 ? -8.231 49.474 -9.860 1.00 84.22 12 ALA B N 1
ATOM 1581 C CA . ALA B 1 13 ? -8.056 49.519 -11.324 1.00 85.17 12 ALA B CA 1
ATOM 1582 C C . ALA B 1 13 ? -6.587 49.304 -11.727 1.00 89.10 12 ALA B C 1
ATOM 1583 O O . ALA B 1 13 ? -6.319 48.709 -12.779 1.00 88.44 12 ALA B O 1
ATOM 1585 N N . ALA B 1 14 ? -5.646 49.800 -10.890 1.00 85.48 13 ALA B N 1
ATOM 1586 C CA . ALA B 1 14 ? -4.206 49.611 -11.091 1.00 84.83 13 ALA B CA 1
ATOM 1587 C C . ALA B 1 14 ? -3.816 48.134 -10.857 1.00 87.70 13 ALA B C 1
ATOM 1588 O O . ALA B 1 14 ? -3.054 47.581 -11.648 1.00 86.79 13 ALA B O 1
ATOM 1598 N N . GLN B 1 16 ? -5.783 45.355 -11.191 1.00 87.40 15 GLN B N 1
ATOM 1599 C CA . GLN B 1 16 ? -6.352 44.550 -12.282 1.00 89.21 15 GLN B CA 1
ATOM 1600 C C . GLN B 1 16 ? -5.499 44.668 -13.553 1.00 95.84 15 GLN B C 1
ATOM 1601 O O . GLN B 1 16 ? -5.315 43.669 -14.251 1.00 96.38 15 GLN B O 1
ATOM 1603 N N . LEU B 1 17 ? -4.955 45.872 -13.833 1.00 93.56 16 LEU B N 1
ATOM 1604 C CA . LEU B 1 17 ? -4.093 46.098 -15.001 1.00 94.54 16 LEU B CA 1
ATOM 1605 C C . LEU B 1 17 ? -2.689 45.511 -14.758 1.00 98.10 16 LEU B C 1
ATOM 1606 O O . LEU B 1 17 ? -2.139 44.908 -15.677 1.00 98.49 16 LEU B O 1
ATOM 1608 N N . PHE B 1 18 ? -2.127 45.644 -13.530 1.00 93.21 17 PHE B N 1
ATOM 1609 C CA . PHE B 1 18 ? -0.809 45.061 -13.199 1.00 92.35 17 PHE B CA 1
ATOM 1610 C C . PHE B 1 18 ? -0.829 43.534 -13.325 1.00 97.39 17 PHE B C 1
ATOM 1611 O O . PHE B 1 18 ? 0.185 42.943 -13.686 1.00 96.17 17 PHE B O 1
ATOM 1619 N N . ALA B 1 19 ? -1.981 42.904 -13.017 1.00 95.87 18 ALA B N 1
ATOM 1620 C CA . ALA B 1 19 ? -2.153 41.455 -13.082 1.00 96.65 18 ALA B CA 1
ATOM 1621 C C . ALA B 1 19 ? -2.391 40.974 -14.520 1.00 103.75 18 ALA B C 1
ATOM 1622 O O . ALA B 1 19 ? -1.775 39.988 -14.936 1.00 104.32 18 ALA B O 1
ATOM 1624 N N . GLU B 1 20 ? -3.278 41.662 -15.274 1.00 101.56 19 GLU B N 1
ATOM 1625 C CA . GLU B 1 20 ? -3.621 41.264 -16.648 1.00 103.09 19 GLU B CA 1
ATOM 1626 C C . GLU B 1 20 ? -2.614 41.768 -17.696 1.00 106.96 19 GLU B C 1
ATOM 1627 O O . GLU B 1 20 ? -2.507 41.130 -18.739 1.00 108.01 19 GLU B O 1
ATOM 1629 N N . ARG B 1 21 ? -1.905 42.898 -17.449 1.00 102.56 20 ARG B N 1
ATOM 1630 C CA . ARG B 1 21 ? -0.963 43.486 -18.419 1.00 103.15 20 ARG B CA 1
ATOM 1631 C C . ARG B 1 21 ? 0.482 43.729 -17.876 1.00 105.44 20 ARG B C 1
ATOM 1632 O O . ARG B 1 21 ? 1.301 44.303 -18.602 1.00 105.51 20 ARG B O 1
ATOM 1634 N N . GLY B 1 22 ? 0.792 43.282 -16.651 1.00 100.32 21 GLY B N 1
ATOM 1635 C CA . GLY B 1 22 ? 2.110 43.484 -16.045 1.00 99.23 21 GLY B CA 1
ATOM 1636 C C . GLY B 1 22 ? 2.319 44.906 -15.541 1.00 100.45 21 GLY B C 1
ATOM 1637 O O . GLY B 1 22 ? 1.778 45.856 -16.119 1.00 100.78 21 GLY B O 1
ATOM 1638 N N . TYR B 1 23 ? 3.131 45.080 -14.478 1.00 93.35 22 TYR B N 1
ATOM 1639 C CA . TYR B 1 23 ? 3.409 46.416 -13.936 1.00 91.21 22 TYR B CA 1
ATOM 1640 C C . TYR B 1 23 ? 4.081 47.302 -14.982 1.00 96.88 22 TYR B C 1
ATOM 1641 O O . TYR B 1 23 ? 3.670 48.451 -15.142 1.00 96.95 22 TYR B O 1
ATOM 1650 N N . ASP B 1 24 ? 5.126 46.792 -15.664 1.00 94.84 23 ASP B N 1
ATOM 1651 C CA . ASP B 1 24 ? 5.880 47.578 -16.655 1.00 96.33 23 ASP B CA 1
ATOM 1652 C C . ASP B 1 24 ? 5.026 47.969 -17.872 1.00 100.71 23 ASP B C 1
ATOM 1653 O O . ASP B 1 24 ? 5.248 49.038 -18.445 1.00 100.53 23 ASP B O 1
ATOM 1658 N N . GLY B 1 25 ? 4.062 47.120 -18.239 1.00 97.28 24 GLY B N 1
ATOM 1659 C CA . GLY B 1 25 ? 3.154 47.388 -19.352 1.00 97.58 24 GLY B CA 1
ATOM 1660 C C . GLY B 1 25 ? 2.041 48.381 -19.052 1.00 98.11 24 GLY B C 1
ATOM 1661 O O . GLY B 1 25 ? 1.575 49.057 -19.973 1.00 98.10 24 GLY B O 1
ATOM 1662 N N . THR B 1 26 ? 1.600 48.487 -17.764 1.00 91.14 25 THR B N 1
ATOM 1663 C CA . THR B 1 26 ? 0.519 49.404 -17.349 1.00 88.77 25 THR B CA 1
ATOM 1664 C C . THR B 1 26 ? 1.008 50.874 -17.312 1.00 90.68 25 THR B C 1
ATOM 1665 O O . THR B 1 26 ? 2.170 51.150 -17.013 1.00 90.22 25 THR B O 1
ATOM 1669 N N . THR B 1 27 ? 0.096 51.802 -17.645 1.00 85.75 26 THR B N 1
ATOM 1670 C CA . THR B 1 27 ? 0.338 53.242 -17.662 1.00 85.14 26 THR B CA 1
ATOM 1671 C C . THR B 1 27 ? -0.783 53.984 -16.886 1.00 83.67 26 THR B C 1
ATOM 1672 O O . THR B 1 27 ? -1.802 53.385 -16.536 1.00 81.70 26 THR B O 1
ATOM 1676 N N . ILE B 1 28 ? -0.580 55.286 -16.615 1.00 77.74 27 ILE B N 1
ATOM 1677 C CA . ILE B 1 28 ? -1.546 56.099 -15.866 1.00 75.62 27 ILE B CA 1
ATOM 1678 C C . ILE B 1 28 ? -2.852 56.252 -16.670 1.00 80.54 27 ILE B C 1
ATOM 1679 O O . ILE B 1 28 ? -3.910 56.028 -16.079 1.00 79.67 27 ILE B O 1
ATOM 1684 N N . PRO B 1 29 ? -2.831 56.565 -17.991 1.00 78.72 28 PRO B N 1
ATOM 1685 C CA . PRO B 1 29 ? -4.097 56.669 -18.741 1.00 78.94 28 PRO B CA 1
ATOM 1686 C C . PRO B 1 29 ? -4.925 55.386 -18.697 1.00 80.53 28 PRO B C 1
ATOM 1687 O O . PRO B 1 29 ? -6.141 55.474 -18.568 1.00 79.28 28 PRO B O 1
ATOM 1699 N N . ILE B 1 31 ? -5.053 53.263 -16.168 1.00 66.40 30 ILE B N 1
ATOM 1700 C CA . ILE B 1 31 ? -5.641 53.214 -14.820 1.00 63.11 30 ILE B CA 1
ATOM 1701 C C . ILE B 1 31 ? -6.792 54.218 -14.754 1.00 66.10 30 ILE B C 1
ATOM 1702 O O . ILE B 1 31 ? -7.793 53.935 -14.111 1.00 64.15 30 ILE B O 1
ATOM 1707 N N . ALA B 1 32 ? -6.643 55.388 -15.411 1.00 65.30 31 ALA B N 1
ATOM 1708 C CA . ALA B 1 32 ? -7.677 56.426 -15.446 1.00 66.25 31 ALA B CA 1
ATOM 1709 C C . ALA B 1 32 ? -8.947 55.914 -16.158 1.00 73.10 31 ALA B C 1
ATOM 1710 O O . ALA B 1 32 ? -10.052 56.166 -15.676 1.00 72.50 31 ALA B O 1
ATOM 1712 N N . GLU B 1 33 ? -8.782 55.161 -17.271 1.00 72.02 32 GLU B N 1
ATOM 1713 C CA . GLU B 1 33 ? -9.904 54.589 -18.026 1.00 73.93 32 GLU B CA 1
ATOM 1714 C C . GLU B 1 33 ? -10.650 53.524 -17.217 1.00 79.64 32 GLU B C 1
ATOM 1715 O O . GLU B 1 33 ? -11.878 53.586 -17.141 1.00 80.55 32 GLU B O 1
ATOM 1721 N N . LYS B 1 34 ? -9.914 52.571 -16.596 1.00 76.12 33 LYS B N 1
ATOM 1722 C CA . LYS B 1 34 ? -10.517 51.498 -15.789 1.00 75.97 33 LYS B CA 1
ATOM 1723 C C . LYS B 1 34 ? -11.121 52.036 -14.474 1.00 80.17 33 LYS B C 1
ATOM 1724 O O . LYS B 1 34 ? -12.126 51.494 -14.019 1.00 81.71 33 LYS B O 1
ATOM 1726 N N . ALA B 1 35 ? -10.535 53.078 -13.864 1.00 75.19 34 ALA B N 1
ATOM 1727 C CA . ALA B 1 35 ? -11.087 53.664 -12.636 1.00 74.63 34 ALA B CA 1
ATOM 1728 C C . ALA B 1 35 ? -12.204 54.681 -12.936 1.00 80.50 34 ALA B C 1
ATOM 1729 O O . ALA B 1 35 ? -12.829 55.147 -11.984 1.00 81.10 34 ALA B O 1
ATOM 1731 N N . LYS B 1 36 ? -12.447 55.041 -14.236 1.00 77.86 35 LYS B N 1
ATOM 1732 C CA . LYS B 1 36 ? -13.482 55.988 -14.691 1.00 78.91 35 LYS B CA 1
ATOM 1733 C C . LYS B 1 36 ? -13.217 57.412 -14.121 1.00 81.67 35 LYS B C 1
ATOM 1734 O O . LYS B 1 36 ? -14.126 58.092 -13.634 1.00 82.40 35 LYS B O 1
ATOM 1736 N N . VA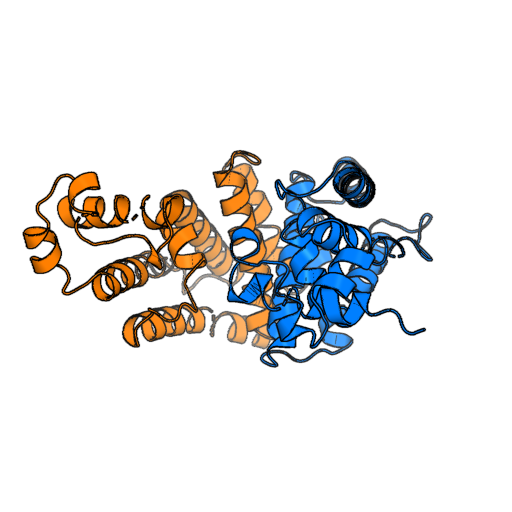L B 1 37 ? -11.955 57.860 -14.238 1.00 76.10 36 VAL B N 1
ATOM 1737 C CA . VAL B 1 37 ? -11.492 59.187 -13.801 1.00 75.04 36 VAL B CA 1
ATOM 1738 C C . VAL B 1 37 ? -10.625 59.801 -14.910 1.00 75.73 36 VAL B C 1
ATOM 1739 O O . VAL B 1 37 ? -10.323 59.132 -15.900 1.00 75.03 36 VAL B O 1
ATOM 1743 N N . GLY B 1 38 ? -10.218 61.049 -14.723 1.00 70.67 37 GLY B N 1
ATOM 1744 C CA . GLY B 1 38 ? -9.334 61.739 -15.660 1.00 69.62 37 GLY B CA 1
ATOM 1745 C C . GLY B 1 38 ? -7.888 61.469 -15.303 1.00 69.97 37 GLY B C 1
ATOM 1746 O O . GLY B 1 38 ? -7.571 61.352 -14.116 1.00 68.31 37 GLY B O 1
ATOM 1747 N N . ALA B 1 39 ? -6.986 61.368 -16.303 1.00 65.63 38 ALA B N 1
ATOM 1748 C CA . ALA B 1 39 ? -5.559 61.135 -16.010 1.00 64.43 38 ALA B CA 1
ATOM 1749 C C . ALA B 1 39 ? -4.975 62.284 -15.165 1.00 66.88 38 ALA B C 1
ATOM 1750 O O . ALA B 1 39 ? -4.132 62.013 -14.310 1.00 65.23 38 ALA B O 1
ATOM 1752 N N . GLY B 1 40 ? -5.456 63.527 -15.378 1.00 63.16 39 GLY B N 1
ATOM 1753 C CA . GLY B 1 40 ? -5.042 64.676 -14.578 1.00 62.66 39 GLY B CA 1
ATOM 1754 C C . GLY B 1 40 ? -5.403 64.539 -13.110 1.00 66.87 39 GLY B C 1
ATOM 1755 O O . GLY B 1 40 ? -4.627 64.962 -12.248 1.00 66.87 39 GLY B O 1
ATOM 1756 N N . THR B 1 41 ? -6.575 63.922 -12.806 1.00 63.73 40 THR B N 1
ATOM 1757 C CA . THR B 1 41 ? -6.998 63.702 -11.416 1.00 63.54 40 THR B CA 1
ATOM 1758 C C . THR B 1 41 ? -6.058 62.677 -10.758 1.00 64.51 40 THR B C 1
ATOM 1759 O O . THR B 1 41 ? -5.715 62.863 -9.592 1.00 66.01 40 THR B O 1
ATOM 1763 N N . ILE B 1 42 ? -5.591 61.637 -11.502 1.00 55.57 41 ILE B N 1
ATOM 1764 C CA . ILE B 1 42 ? -4.631 60.679 -10.941 1.00 52.73 41 ILE B CA 1
ATOM 1765 C C . ILE B 1 42 ? -3.307 61.408 -10.632 1.00 54.56 41 ILE B C 1
ATOM 1766 O O . ILE B 1 42 ? -2.726 61.189 -9.572 1.00 53.28 41 ILE B O 1
ATOM 1771 N N . TYR B 1 43 ? -2.855 62.291 -11.538 1.00 51.19 42 TYR B N 1
ATOM 1772 C CA . TYR B 1 43 ? -1.622 63.059 -11.343 1.00 51.17 42 TYR B CA 1
ATOM 1773 C C . TYR B 1 43 ? -1.734 64.099 -10.184 1.00 59.49 42 TYR B C 1
ATOM 1774 O O . TYR B 1 43 ? -0.701 64.570 -9.702 1.00 58.63 42 TYR B O 1
ATOM 1783 N N . ARG B 1 44 ? -2.966 64.429 -9.729 1.00 59.62 43 ARG B N 1
ATOM 1784 C CA . ARG B 1 44 ? -3.171 65.279 -8.556 1.00 61.58 43 ARG B CA 1
ATOM 1785 C C . ARG B 1 44 ? -2.775 64.465 -7.300 1.00 67.11 43 ARG B C 1
ATOM 1786 O O . ARG B 1 44 ? -2.042 64.969 -6.449 1.00 68.38 43 ARG B O 1
ATOM 1788 N N . TYR B 1 45 ? -3.199 63.193 -7.226 1.00 62.80 44 TYR B N 1
ATOM 1789 C CA . TYR B 1 45 ? -2.860 62.313 -6.100 1.00 62.83 44 TYR B CA 1
ATOM 1790 C C . TYR B 1 45 ? -1.432 61.772 -6.174 1.00 67.81 44 TYR B C 1
ATOM 1791 O O . TYR B 1 45 ? -0.762 61.689 -5.144 1.00 67.49 44 TYR B O 1
ATOM 1793 N N . PHE B 1 46 ? -0.999 61.311 -7.370 1.00 64.67 45 PHE B N 1
ATOM 1794 C CA . PHE B 1 46 ? 0.307 60.663 -7.563 1.00 63.55 45 PHE B CA 1
ATOM 1795 C C . PHE B 1 46 ? 1.116 61.286 -8.678 1.00 65.21 45 PHE B C 1
ATOM 1796 O O . PHE B 1 46 ? 0.621 61.416 -9.785 1.00 64.63 45 PHE B O 1
ATOM 1804 N N . GLU B 1 47 ? 2.377 61.603 -8.410 1.00 60.54 46 GLU B N 1
ATOM 1805 C CA . GLU B 1 47 ? 3.262 62.193 -9.413 1.00 60.53 46 GLU B CA 1
ATOM 1806 C C . GLU B 1 47 ? 3.468 61.258 -10.629 1.00 59.44 46 GLU B C 1
ATOM 1807 O O . GLU B 1 47 ? 3.556 61.737 -11.753 1.00 57.65 46 GLU B O 1
ATOM 1813 N N . ASN B 1 48 ? 3.540 59.937 -10.390 1.00 53.83 47 ASN B N 1
ATOM 1814 C CA . ASN B 1 48 ? 3.777 58.926 -11.424 1.00 51.92 47 ASN B CA 1
ATOM 1815 C C . ASN B 1 48 ? 3.289 57.550 -10.969 1.00 53.45 47 ASN B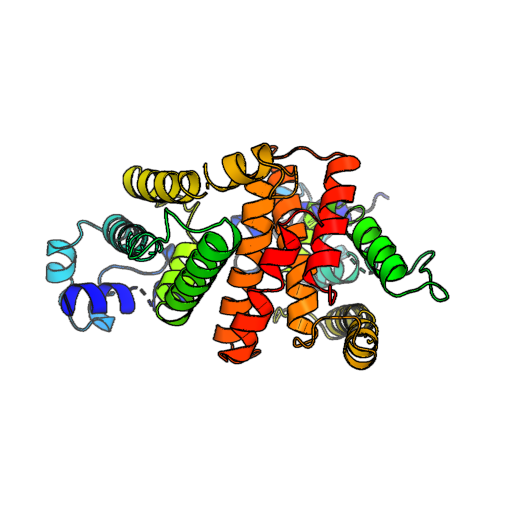 C 1
ATOM 1816 O O . ASN B 1 48 ? 2.807 57.407 -9.837 1.00 52.18 47 ASN B O 1
ATOM 1821 N N . LYS B 1 49 ? 3.433 56.536 -11.847 1.00 48.48 48 LYS B N 1
ATOM 1822 C CA . LYS B 1 49 ? 3.073 55.147 -11.542 1.00 45.70 48 LYS B CA 1
ATOM 1823 C C . LYS B 1 49 ? 3.902 54.602 -10.357 1.00 48.75 48 LYS B C 1
ATOM 1824 O O . LYS B 1 49 ? 3.381 53.818 -9.574 1.00 47.30 48 LYS B O 1
ATOM 1830 N N . GLU B 1 50 ? 5.176 54.985 -10.231 1.00 47.40 49 GLU B N 1
ATOM 1831 C CA . GLU B 1 50 ? 5.981 54.486 -9.113 1.00 48.33 49 GLU B CA 1
ATOM 1832 C C . GLU B 1 50 ? 5.467 55.066 -7.760 1.00 54.03 49 GLU B C 1
ATOM 1833 O O . GLU B 1 50 ? 5.534 54.374 -6.742 1.00 53.23 49 GLU B O 1
ATOM 1835 N N . ALA B 1 51 ? 4.946 56.310 -7.748 1.00 51.27 50 ALA B N 1
ATOM 1836 C CA . ALA B 1 51 ? 4.373 56.908 -6.539 1.00 51.50 50 ALA B CA 1
ATOM 1837 C C . ALA B 1 51 ? 3.067 56.186 -6.161 1.00 54.87 50 ALA B C 1
ATOM 1838 O O . ALA B 1 51 ? 2.843 55.908 -4.980 1.00 55.36 50 ALA B O 1
ATOM 1840 N N . LEU B 1 52 ? 2.251 55.815 -7.181 1.00 48.39 51 LEU B N 1
ATOM 1841 C CA . LEU B 1 52 ? 0.984 55.099 -7.021 1.00 45.13 51 LEU B CA 1
ATOM 1842 C C . LEU B 1 52 ? 1.222 53.731 -6.414 1.00 47.34 51 LEU B C 1
ATOM 1843 O O . LEU B 1 52 ? 0.557 53.358 -5.452 1.00 45.67 51 LEU B O 1
ATOM 1848 N N . VAL B 1 53 ? 2.156 52.972 -6.990 1.00 44.19 52 VAL B N 1
ATOM 1849 C CA . VAL B 1 53 ? 2.440 51.600 -6.553 1.00 43.18 52 VAL B CA 1
ATOM 1850 C C . VAL B 1 53 ? 3.120 51.585 -5.142 1.00 48.84 52 VAL B C 1
ATOM 1851 O O . VAL B 1 53 ? 2.949 50.608 -4.411 1.00 48.07 52 VAL B O 1
ATOM 1855 N N . ASN B 1 54 ? 3.811 52.676 -4.744 1.00 47.25 53 ASN B N 1
ATOM 1856 C CA . ASN B 1 54 ? 4.423 52.792 -3.409 1.00 48.21 53 ASN B CA 1
ATOM 1857 C C . ASN B 1 54 ? 3.377 53.253 -2.387 1.00 53.80 53 ASN B C 1
ATOM 1858 O O . ASN B 1 54 ? 3.501 52.886 -1.223 1.00 54.66 53 ASN B O 1
ATOM 1863 N N . SER B 1 55 ? 2.358 54.048 -2.801 1.00 50.90 54 SER B N 1
ATOM 1864 C CA . SER B 1 55 ? 1.257 54.437 -1.912 1.00 51.37 54 SER B CA 1
ATOM 1865 C C . SER B 1 55 ? 0.405 53.202 -1.645 1.00 55.88 54 SER B C 1
ATOM 1866 O O . SER B 1 55 ? 0.086 52.914 -0.489 1.00 56.84 54 SER B O 1
ATOM 1869 N N . LEU B 1 56 ? 0.091 52.440 -2.712 1.00 50.93 55 LEU B N 1
ATOM 1870 C CA . LEU B 1 56 ? -0.645 51.187 -2.611 1.00 50.45 55 LEU B CA 1
ATOM 1871 C C . LEU B 1 56 ? 0.098 50.192 -1.658 1.00 54.04 55 LEU B C 1
ATOM 1872 O O . LEU B 1 56 ? -0.495 49.729 -0.679 1.00 53.35 55 LEU B O 1
ATOM 1877 N N . PHE B 1 57 ? 1.381 49.857 -1.958 1.00 49.00 56 PHE B N 1
ATOM 1878 C CA . PHE B 1 57 ? 2.168 48.930 -1.122 1.00 47.06 56 PHE B CA 1
ATOM 1879 C C . PHE B 1 57 ? 2.177 49.361 0.371 1.00 51.62 56 PHE B C 1
ATOM 1880 O O . PHE B 1 57 ? 1.834 48.555 1.238 1.00 50.95 56 PHE B O 1
ATOM 1888 N N . SER B 1 58 ? 2.570 50.619 0.648 1.00 49.37 57 SER B N 1
ATOM 1889 C CA . SER B 1 58 ? 2.666 51.178 2.005 1.00 50.57 57 SER B CA 1
ATOM 1890 C C . SER B 1 58 ? 1.335 51.124 2.766 1.00 53.90 57 SER B C 1
ATOM 1891 O O . SER B 1 58 ? 1.314 50.687 3.912 1.00 54.68 57 SER B O 1
ATOM 1894 N N . LYS B 1 59 ? 0.245 51.598 2.151 1.00 48.52 58 LYS B N 1
ATOM 1895 C CA . LYS B 1 59 ? -1.084 51.594 2.768 1.00 47.94 58 LYS B CA 1
ATOM 1896 C C . LYS B 1 59 ? -1.492 50.168 3.139 1.00 51.46 58 LYS B C 1
ATOM 1897 O O . LYS B 1 59 ? -1.938 49.961 4.264 1.00 53.03 58 LYS B O 1
ATOM 1903 N N . SER B 1 60 ? -1.274 49.185 2.224 1.00 45.79 59 SER B N 1
ATOM 1904 C CA . SER B 1 60 ? -1.558 47.760 2.468 1.00 44.36 59 SER B CA 1
ATOM 1905 C C . SER B 1 60 ? -0.743 47.208 3.645 1.00 46.32 59 SER B C 1
ATOM 1906 O O . SER B 1 60 ? -1.272 46.445 4.446 1.00 43.81 59 SER B O 1
ATOM 1917 N N . LEU B 1 62 ? 0.626 48.958 6.178 1.00 46.40 61 LEU B N 1
ATOM 1918 C CA . LEU B 1 62 ? 0.163 49.604 7.395 1.00 47.84 61 LEU B CA 1
ATOM 1919 C C . LEU B 1 62 ? -1.240 49.100 7.765 1.00 53.15 61 LEU B C 1
ATOM 1920 O O . LEU B 1 62 ? -1.540 49.026 8.952 1.00 55.35 61 LEU B O 1
ATOM 1925 N N . GLN B 1 63 ? -2.074 48.686 6.784 1.00 47.94 62 GLN B N 1
ATOM 1926 C CA . GLN B 1 63 ? -3.385 48.104 7.079 1.00 47.47 62 GLN B CA 1
ATOM 1927 C C . GLN B 1 63 ? -3.158 46.725 7.702 1.00 53.04 62 GLN B C 1
ATOM 1928 O O . GLN B 1 63 ? -3.744 46.426 8.749 1.00 53.86 62 GLN B O 1
ATOM 1934 N N . LEU B 1 64 ? -2.245 45.917 7.116 1.00 48.16 63 LEU B N 1
ATOM 1935 C CA . LEU B 1 64 ? -1.919 44.628 7.707 1.00 47.18 63 LEU B CA 1
ATOM 1936 C C . LEU B 1 64 ? -1.327 44.856 9.127 1.00 54.22 63 LEU B C 1
ATOM 1937 O O . LEU B 1 64 ? -1.735 44.188 10.068 1.00 53.82 63 LEU B O 1
ATOM 1942 N N . SER B 1 65 ? -0.434 45.857 9.289 1.00 52.05 64 SER B N 1
ATOM 1943 C CA . SER B 1 65 ? 0.173 46.177 10.588 1.00 52.37 64 SER B CA 1
ATOM 1944 C C . SER B 1 65 ? -0.925 46.636 11.572 1.00 57.75 64 SER B C 1
ATOM 1945 O O . SER B 1 65 ? -1.001 46.092 12.665 1.00 57.43 64 SER B O 1
ATOM 1948 N N . GLU B 1 66 ? -1.842 47.527 11.149 1.00 55.63 65 GLU B N 1
ATOM 1949 C CA . GLU B 1 66 ? -2.961 47.955 12.000 1.00 57.40 65 GLU B CA 1
ATOM 1950 C C . GLU B 1 66 ? -3.792 46.738 12.422 1.00 60.75 65 GLU B C 1
ATOM 1951 O O . GLU B 1 66 ? -4.006 46.565 13.615 1.00 60.50 65 GLU B O 1
ATOM 1965 N N . ILE B 1 68 ? -3.135 43.505 12.705 1.00 48.46 67 ILE B N 1
ATOM 1966 C CA . ILE B 1 68 ? -2.498 42.651 13.691 1.00 47.67 67 ILE B CA 1
ATOM 1967 C C . ILE B 1 68 ? -2.271 43.426 14.977 1.00 55.84 67 ILE B C 1
ATOM 1968 O O . ILE B 1 68 ? -2.562 42.884 16.029 1.00 56.90 67 ILE B O 1
ATOM 1973 N N . LYS B 1 69 ? -1.763 44.667 14.919 1.00 55.35 68 LYS B N 1
ATOM 1974 C CA . LYS B 1 69 ? -1.464 45.451 16.131 1.00 57.89 68 LYS B CA 1
ATOM 1975 C C . LYS B 1 69 ? -2.725 45.898 16.901 1.00 64.29 68 LYS B C 1
ATOM 1976 O O . LYS B 1 69 ? -2.624 46.167 18.095 1.00 65.30 68 LYS B O 1
ATOM 1982 N N . THR B 1 70 ? -3.897 45.958 16.235 1.00 60.79 69 THR B N 1
ATOM 1983 C CA . THR B 1 70 ? -5.160 46.328 16.877 1.00 61.40 69 THR B CA 1
ATOM 1984 C C . THR B 1 70 ? -5.608 45.169 17.741 1.00 64.27 69 THR B C 1
ATOM 1985 O O . THR B 1 70 ? -5.725 44.048 17.249 1.00 60.86 69 THR B O 1
ATOM 1989 N N . ASP B 1 71 ? -5.851 45.449 19.030 1.00 64.93 70 ASP B N 1
ATOM 1990 C CA . ASP B 1 71 ? -6.265 44.485 20.056 1.00 65.76 70 ASP B CA 1
ATOM 1991 C C . ASP B 1 71 ? -5.214 43.400 20.218 1.00 65.70 70 ASP B C 1
ATOM 1992 O O . ASP B 1 71 ? -5.572 42.263 20.544 1.00 64.83 70 ASP B O 1
ATOM 1997 N N . PHE B 1 72 ? -3.916 43.741 20.012 1.00 60.02 71 PHE B N 1
ATOM 1998 C CA . PHE B 1 72 ? -2.852 42.753 20.151 1.00 57.84 71 PHE B CA 1
ATOM 1999 C C . PHE B 1 72 ? -2.788 42.316 21.635 1.00 65.76 71 PHE B C 1
ATOM 2000 O O . PHE B 1 72 ? -2.724 43.170 22.527 1.00 69.29 71 PHE B O 1
ATOM 2008 N N . PRO B 1 73 ? -2.888 41.011 21.936 1.00 60.29 72 PRO B N 1
ATOM 2009 C CA . PRO B 1 73 ? -2.965 40.603 23.340 1.00 61.60 72 PRO B CA 1
ATOM 2010 C C . PRO B 1 73 ? -1.581 40.577 24.013 1.00 65.70 72 PRO B C 1
ATOM 2011 O O . PRO B 1 73 ? -1.000 39.520 24.268 1.00 65.18 72 PRO B O 1
ATOM 2015 N N . VAL B 1 74 ? -1.089 41.773 24.357 1.00 63.26 73 VAL B N 1
ATOM 2016 C CA . VAL B 1 74 ? 0.229 41.999 24.975 1.00 64.76 73 VAL B CA 1
ATOM 2017 C C . VAL B 1 74 ? 0.413 41.208 26.286 1.00 75.78 73 VAL B C 1
ATOM 2018 O O . VAL B 1 74 ? 1.490 40.657 26.505 1.00 76.93 73 VAL B O 1
ATOM 2022 N N . GLU B 1 75 ? -0.611 41.154 27.152 1.00 76.13 74 GLU B N 1
ATOM 2023 C CA . GLU B 1 75 ? -0.503 40.454 28.446 1.00 78.01 74 GLU B CA 1
ATOM 2024 C C . GLU B 1 75 ? -0.816 38.936 28.344 1.00 80.90 74 GLU B C 1
ATOM 2025 O O . GLU B 1 75 ? -0.666 38.229 29.343 1.00 82.08 74 GLU B O 1
ATOM 2027 N N . ALA B 1 76 ? -1.215 38.427 27.167 1.00 75.15 75 ALA B N 1
ATOM 2028 C CA . ALA B 1 76 ? -1.506 36.995 26.987 1.00 72.93 75 ALA B CA 1
ATOM 2029 C C . ALA B 1 76 ? -0.221 36.186 26.760 1.00 77.26 75 ALA B C 1
ATOM 2030 O O . ALA B 1 76 ? 0.867 36.746 26.605 1.00 77.86 75 ALA B O 1
ATOM 2032 N N . ASN B 1 77 ? -0.356 34.863 26.722 1.00 73.41 76 ASN B N 1
ATOM 2033 C CA . ASN B 1 77 ? 0.780 33.981 26.459 1.00 71.97 76 ASN B CA 1
ATOM 2034 C C . ASN B 1 77 ? 1.123 33.981 24.944 1.00 73.09 76 ASN B C 1
ATOM 2035 O O . ASN B 1 77 ? 0.394 34.566 24.127 1.00 73.45 76 ASN B O 1
ATOM 2040 N N . ILE B 1 78 ? 2.232 33.312 24.602 1.00 65.49 77 ILE B N 1
ATOM 2041 C CA . ILE B 1 78 ? 2.738 33.176 23.231 1.00 61.30 77 ILE B CA 1
ATOM 2042 C C . ILE B 1 78 ? 1.686 32.527 22.331 1.00 61.14 77 ILE B C 1
ATOM 2043 O O . ILE B 1 78 ? 1.522 32.908 21.175 1.00 60.52 77 ILE B O 1
ATOM 2048 N N . ARG B 1 79 ? 0.976 31.561 22.872 1.00 56.01 78 ARG B N 1
ATOM 2049 C CA . ARG B 1 79 ? -0.063 30.799 22.182 1.00 54.18 78 ARG B CA 1
ATOM 2050 C C . ARG B 1 79 ? -1.156 31.713 21.674 1.00 59.27 78 ARG B C 1
ATOM 2051 O O . ARG B 1 79 ? -1.557 31.595 20.515 1.00 57.71 78 ARG B O 1
ATOM 2059 N N . GLU B 1 80 ? -1.623 32.629 22.534 1.00 59.13 79 GLU B N 1
ATOM 2060 C CA . GLU B 1 80 ? -2.684 33.572 22.180 1.00 59.17 79 GLU B CA 1
ATOM 2061 C C . GLU B 1 80 ? -2.189 34.661 21.228 1.00 58.93 79 GLU B C 1
ATOM 2062 O O . GLU B 1 80 ? -2.901 35.045 20.298 1.00 57.03 79 GLU B O 1
ATOM 2068 N N . GLN B 1 81 ? -0.990 35.180 21.477 1.00 54.12 80 GLN B N 1
ATOM 2069 C CA . GLN B 1 81 ? -0.415 36.198 20.602 1.00 52.32 80 GLN B CA 1
ATOM 2070 C C . GLN B 1 81 ? -0.245 35.626 19.205 1.00 47.67 80 GLN B C 1
ATOM 2071 O O . GLN B 1 81 ? -0.511 36.319 18.213 1.00 45.53 80 GLN B O 1
ATOM 2077 N N . PHE B 1 82 ? 0.147 34.341 19.129 1.00 40.15 81 PHE B N 1
ATOM 2078 C CA . PHE B 1 82 ? 0.286 33.650 17.846 1.00 37.09 81 PHE B CA 1
ATOM 2079 C C . PHE B 1 82 ? -1.082 33.511 17.155 1.00 40.83 81 PHE B C 1
ATOM 2080 O O . PHE B 1 82 ? -1.233 33.839 15.972 1.00 39.08 81 PHE B O 1
ATOM 2088 N N . SER B 1 83 ? -2.066 33.014 17.913 1.00 38.31 82 SER B N 1
ATOM 2089 C CA . SER B 1 83 ? -3.424 32.797 17.434 1.00 37.91 82 SER B CA 1
ATOM 2090 C C . SER B 1 83 ? -3.992 34.095 16.869 1.00 45.25 82 SER B C 1
ATOM 2091 O O . SER B 1 83 ? -4.491 34.112 15.743 1.00 45.48 82 SER B O 1
ATOM 2094 N N . HIS B 1 84 ? -3.866 35.199 17.632 1.00 43.72 83 HIS B N 1
ATOM 2095 C CA . HIS B 1 84 ? -4.313 36.522 17.207 1.00 42.87 83 HIS B CA 1
ATOM 2096 C C . HIS B 1 84 ? -3.624 36.931 15.901 1.00 44.52 83 HIS B C 1
ATOM 2097 O O . HIS B 1 84 ? -4.287 37.349 14.953 1.00 42.97 83 HIS B O 1
ATOM 2104 N N . THR B 1 85 ? -2.293 36.843 15.873 1.00 40.33 84 THR B N 1
ATOM 2105 C CA . THR B 1 85 ? -1.516 37.245 14.705 1.00 39.14 84 THR B CA 1
ATOM 2106 C C . THR B 1 85 ? -1.927 36.467 13.479 1.00 40.84 84 THR B C 1
ATOM 2107 O O . THR B 1 85 ? -2.200 37.071 12.453 1.00 40.15 84 THR B O 1
ATOM 2111 N N . TYR B 1 86 ? -1.977 35.128 13.599 1.00 36.29 85 TYR B N 1
ATOM 2112 C CA . TYR B 1 86 ? -2.305 34.206 12.515 1.00 33.33 85 TYR B CA 1
ATOM 2113 C C . TYR B 1 86 ? -3.679 34.474 11.908 1.00 35.68 85 TYR B C 1
ATOM 2114 O O . TYR B 1 86 ? -3.805 34.503 10.694 1.00 34.61 85 TYR B O 1
ATOM 2123 N N . ASN B 1 87 ? -4.705 34.632 12.749 1.00 33.93 86 ASN B N 1
ATOM 2124 C CA . ASN B 1 87 ? -6.079 34.858 12.295 1.00 34.00 86 ASN B CA 1
ATOM 2125 C C . ASN B 1 87 ? -6.247 36.216 11.676 1.00 39.62 86 ASN B C 1
ATOM 2126 O O . ASN B 1 87 ? -6.922 36.313 10.665 1.00 40.48 86 ASN B O 1
ATOM 2131 N N . ARG B 1 88 ? -5.673 37.264 12.279 1.00 37.76 87 ARG B N 1
ATOM 2132 C CA . ARG B 1 88 ? -5.719 38.617 11.736 1.00 38.57 87 ARG B CA 1
ATOM 2133 C C . ARG B 1 88 ? -4.966 38.675 10.400 1.00 43.15 87 ARG B C 1
ATOM 2134 O O . ARG B 1 88 ? -5.427 39.350 9.485 1.00 43.90 87 ARG B O 1
ATOM 2142 N N . LEU B 1 89 ? -3.854 37.931 10.272 1.00 38.80 88 LEU B N 1
ATOM 2143 C CA . LEU B 1 89 ? -3.069 37.825 9.031 1.00 37.59 88 LEU B CA 1
ATOM 2144 C C . LEU B 1 89 ? -3.889 37.143 7.946 1.00 40.91 88 LEU B C 1
ATOM 2145 O O . LEU B 1 89 ? -3.972 37.644 6.827 1.00 39.80 88 LEU B O 1
ATOM 2150 N N . PHE B 1 90 ? -4.523 36.018 8.291 1.00 40.52 89 PHE B N 1
ATOM 2151 C CA . PHE B 1 90 ? -5.381 35.278 7.358 1.00 41.47 89 PHE B CA 1
ATOM 2152 C C . PHE B 1 90 ? -6.603 36.114 6.937 1.00 46.09 89 PHE B C 1
ATOM 2153 O O . PHE B 1 90 ? -6.956 36.094 5.769 1.00 45.21 89 PHE B O 1
ATOM 2161 N N . GLU B 1 91 ? -7.244 36.823 7.888 1.00 44.51 90 GLU B N 1
ATOM 2162 C CA . GLU B 1 91 ? -8.415 37.676 7.649 1.00 46.10 90 GLU B CA 1
ATOM 2163 C C . GLU B 1 91 ? -8.046 38.833 6.719 1.00 50.24 90 GLU B C 1
ATOM 2164 O O . GLU B 1 91 ? -8.833 39.174 5.839 1.00 52.10 90 GLU B O 1
ATOM 2170 N N . PHE B 1 92 ? -6.860 39.448 6.917 1.00 43.17 91 PHE B N 1
ATOM 2171 C CA . PHE B 1 92 ? -6.411 40.522 6.051 1.00 41.28 91 PHE B CA 1
ATOM 2172 C C . PHE B 1 92 ? -6.222 40.002 4.636 1.00 44.92 91 PHE B C 1
ATOM 2173 O O . PHE B 1 92 ? -6.646 40.653 3.687 1.00 43.24 91 PHE B O 1
ATOM 2181 N N . ALA B 1 93 ? -5.547 38.865 4.492 1.00 42.25 92 ALA B N 1
ATOM 2182 C CA . ALA B 1 93 ? -5.269 38.303 3.178 1.00 42.96 92 ALA B CA 1
ATOM 2183 C C . ALA B 1 93 ? -6.561 37.929 2.494 1.00 53.47 92 ALA B C 1
ATOM 2184 O O . ALA B 1 93 ? -6.827 38.311 1.365 1.00 53.61 92 ALA B O 1
ATOM 2186 N N . ARG B 1 94 ? -7.393 37.240 3.217 1.00 54.73 93 ARG B N 1
ATOM 2187 C CA . ARG B 1 94 ? -8.669 36.779 2.716 1.00 57.05 93 ARG B CA 1
ATOM 2188 C C . ARG B 1 94 ? -9.498 37.945 2.125 1.00 63.66 93 ARG B C 1
ATOM 2189 O O . ARG B 1 94 ? -10.014 37.795 1.021 1.00 65.51 93 ARG B O 1
ATOM 2197 N N . ASN B 1 95 ? -9.593 39.093 2.828 1.00 59.95 94 ASN B N 1
ATOM 2198 C CA . ASN B 1 95 ? -10.395 40.258 2.405 1.00 60.03 94 ASN B CA 1
ATOM 2199 C C . ASN B 1 95 ? -9.669 41.250 1.491 1.00 60.95 94 ASN B C 1
ATOM 2200 O O . ASN B 1 95 ? -10.319 42.161 0.998 1.00 61.23 94 ASN B O 1
ATOM 2205 N N . ASN B 1 96 ? -8.350 41.133 1.316 1.00 55.23 95 ASN B N 1
ATOM 2206 C CA . ASN B 1 96 ? -7.559 42.044 0.473 1.00 53.65 95 ASN B CA 1
ATOM 2207 C C . ASN B 1 96 ? -6.657 41.214 -0.380 1.00 54.51 95 ASN B C 1
ATOM 2208 O O . ASN B 1 96 ? -5.450 41.462 -0.413 1.00 54.61 95 ASN B O 1
ATOM 2213 N N . VAL B 1 97 ? -7.230 40.222 -1.077 1.00 49.28 96 VAL B N 1
ATOM 2214 C CA . VAL B 1 97 ? -6.462 39.211 -1.832 1.00 48.51 96 VAL B CA 1
ATOM 2215 C C . VAL B 1 97 ? -5.559 39.882 -2.866 1.00 50.76 96 VAL B C 1
ATOM 2216 O O . VAL B 1 97 ? -4.361 39.592 -2.892 1.00 49.19 96 VAL B O 1
ATOM 2220 N N . ASP B 1 98 ? -6.123 40.796 -3.689 1.00 47.88 97 ASP B N 1
ATOM 2221 C CA . ASP B 1 98 ? -5.356 41.476 -4.731 1.00 47.63 97 ASP B CA 1
ATOM 2222 C C . ASP B 1 98 ? -4.246 42.285 -4.094 1.00 47.93 97 ASP B C 1
ATOM 2223 O O . ASP B 1 98 ? -3.087 42.081 -4.433 1.00 47.89 97 ASP B O 1
ATOM 2228 N N . ALA B 1 99 ? -4.596 43.068 -3.053 1.00 41.87 98 ALA B N 1
ATOM 2229 C CA . ALA B 1 99 ? -3.590 43.822 -2.301 1.00 41.22 98 ALA B CA 1
ATOM 2230 C C . ALA B 1 99 ? -2.617 42.876 -1.622 1.00 42.47 98 ALA B C 1
ATOM 2231 O O . ALA B 1 99 ? -1.428 43.123 -1.680 1.00 42.25 98 ALA B O 1
ATOM 2233 N N . PHE B 1 100 ? -3.110 41.771 -1.034 1.00 37.94 99 PHE B N 1
ATOM 2234 C CA . PHE B 1 100 ? -2.286 40.758 -0.377 1.00 37.42 99 PHE B CA 1
ATOM 2235 C C . PHE B 1 100 ? -1.388 40.077 -1.383 1.00 42.08 99 PHE B C 1
ATOM 2236 O O . PHE B 1 100 ? -0.183 40.049 -1.171 1.00 41.26 99 PHE B O 1
ATOM 2244 N N . LEU B 1 101 ? -1.960 39.524 -2.451 1.00 41.41 100 LEU B N 1
ATOM 2245 C CA . LEU B 1 101 ? -1.190 38.879 -3.521 1.00 44.08 100 LEU B CA 1
ATOM 2246 C C . LEU B 1 101 ? -0.244 39.893 -4.186 1.00 51.40 100 LEU B C 1
ATOM 2247 O O . LEU B 1 101 ? 0.880 39.529 -4.530 1.00 50.47 100 LEU B O 1
ATOM 2252 N N . PHE B 1 102 ? -0.689 41.162 -4.352 1.00 51.45 101 PHE B N 1
ATOM 2253 C CA . PHE B 1 102 ? 0.154 42.189 -4.940 1.00 53.34 101 PHE B CA 1
ATOM 2254 C C . PHE B 1 102 ? 1.316 42.557 -4.002 1.00 58.85 101 PHE B C 1
ATOM 2255 O O . PHE B 1 102 ? 2.469 42.470 -4.415 1.00 59.30 101 PHE B O 1
ATOM 2263 N N . THR B 1 103 ? 1.018 42.907 -2.743 1.00 56.29 102 THR B N 1
ATOM 2264 C CA . THR B 1 103 ? 2.023 43.254 -1.727 1.00 57.26 102 THR B CA 1
ATOM 2265 C C . THR B 1 103 ? 2.976 42.068 -1.521 1.00 62.15 102 THR B C 1
ATOM 2266 O O . THR B 1 103 ? 4.186 42.257 -1.561 1.00 61.54 102 THR B O 1
ATOM 2270 N N . ASN B 1 104 ? 2.429 40.850 -1.365 1.00 59.52 103 ASN B N 1
ATOM 2271 C CA . ASN B 1 104 ? 3.210 39.613 -1.222 1.00 59.46 103 ASN B CA 1
ATOM 2272 C C . ASN B 1 104 ? 4.162 39.401 -2.422 1.00 64.73 103 ASN B C 1
ATOM 2273 O O . ASN B 1 104 ? 5.285 38.927 -2.243 1.00 64.35 103 ASN B O 1
ATOM 2278 N N . SER B 1 105 ? 3.705 39.742 -3.637 1.00 62.56 104 SER B N 1
ATOM 2279 C CA . SER B 1 105 ? 4.498 39.562 -4.856 1.00 63.62 104 SER B CA 1
ATOM 2280 C C . SER B 1 105 ? 5.536 40.692 -5.090 1.00 67.85 104 SER B C 1
ATOM 2281 O O . SE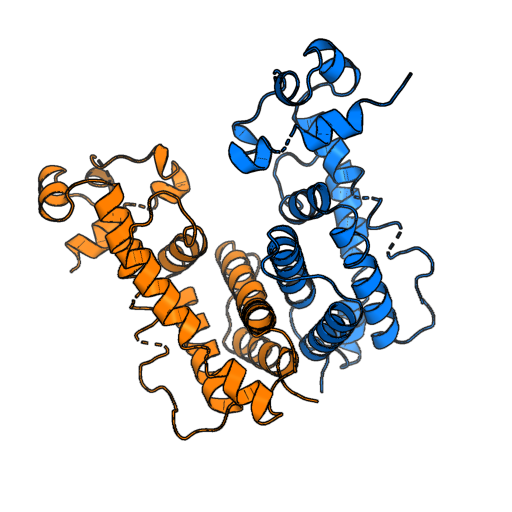R B 1 105 ? 6.349 40.536 -6.002 1.00 67.79 104 SER B O 1
ATOM 2284 N N . HIS B 1 106 ? 5.520 41.811 -4.322 1.00 64.47 105 HIS B N 1
ATOM 2285 C CA . HIS B 1 106 ? 6.425 42.926 -4.597 1.00 65.29 105 HIS B CA 1
ATOM 2286 C C . HIS B 1 106 ? 7.175 43.471 -3.356 1.00 70.39 105 HIS B C 1
ATOM 2287 O O . HIS B 1 106 ? 7.612 44.615 -3.388 1.00 70.99 105 HIS B O 1
ATOM 2294 N N . CYS B 1 107 ? 7.441 42.638 -2.332 1.00 67.97 106 CYS B N 1
ATOM 2295 C CA . CYS B 1 107 ? 8.179 43.060 -1.120 1.00 68.81 106 CYS B CA 1
ATOM 2296 C C . CYS B 1 107 ? 9.622 43.436 -1.421 1.00 74.54 106 CYS B C 1
ATOM 2297 O O . CYS B 1 107 ? 10.208 44.195 -0.646 1.00 75.95 106 CYS B O 1
ATOM 2300 N N . ASP B 1 108 ? 10.226 42.827 -2.459 1.00 70.66 107 ASP B N 1
ATOM 2301 C CA . ASP B 1 108 ? 11.623 43.062 -2.817 1.00 72.10 107 ASP B CA 1
ATOM 2302 C C . ASP B 1 108 ? 11.729 43.675 -4.234 1.00 78.30 107 ASP B C 1
ATOM 2303 O O . ASP B 1 108 ? 12.800 43.617 -4.844 1.00 80.58 107 ASP B O 1
ATOM 2305 N N . SER B 1 109 ? 10.644 44.314 -4.735 1.00 73.28 108 SER B N 1
ATOM 2306 C CA . SER B 1 109 ? 10.649 44.933 -6.060 1.00 73.25 108 SER B CA 1
ATOM 2307 C C . SER B 1 109 ? 11.573 46.154 -6.135 1.00 77.56 108 SER B C 1
ATOM 2308 O O . SER B 1 109 ? 11.798 46.851 -5.134 1.00 78.25 108 SER B O 1
ATOM 2311 N N . TYR B 1 110 ? 12.115 46.389 -7.341 1.00 73.13 109 TYR B N 1
ATOM 2312 C CA . TYR B 1 110 ? 13.037 47.501 -7.615 1.00 74.27 109 TYR B CA 1
ATOM 2313 C C . TYR B 1 110 ? 12.350 48.872 -7.507 1.00 75.43 109 TYR B C 1
ATOM 2314 O O . TYR B 1 110 ? 13.020 49.868 -7.205 1.00 76.37 109 TYR B O 1
ATOM 2316 N N . PHE B 1 111 ? 11.026 48.927 -7.768 1.00 67.70 110 PHE B N 1
ATOM 2317 C CA . PHE B 1 111 ? 10.265 50.178 -7.711 1.00 65.99 110 PHE B CA 1
ATOM 2318 C C . PHE B 1 111 ? 9.965 50.637 -6.267 1.00 66.22 110 PHE B C 1
ATOM 2319 O O . PHE B 1 111 ? 9.478 51.750 -6.107 1.00 64.71 110 PHE B O 1
ATOM 2327 N N . LEU B 1 112 ? 10.199 49.774 -5.232 1.00 61.75 111 LEU B N 1
ATOM 2328 C CA . LEU B 1 112 ? 9.940 50.140 -3.832 1.00 61.04 111 LEU B CA 1
ATOM 2329 C C . LEU B 1 112 ? 10.855 51.259 -3.366 1.00 65.52 111 LEU B C 1
ATOM 2330 O O . LEU B 1 112 ? 12.054 51.211 -3.626 1.00 66.64 111 LEU B O 1
ATOM 2335 N N . ASP B 1 113 ? 10.292 52.244 -2.653 1.00 62.12 112 ASP B N 1
ATOM 2336 C CA . ASP B 1 113 ? 11.046 53.380 -2.133 1.00 64.06 112 ASP B CA 1
ATOM 2337 C C . ASP B 1 113 ? 11.498 53.113 -0.677 1.00 71.49 112 ASP B C 1
ATOM 2338 O O . ASP B 1 113 ? 11.121 52.096 -0.084 1.00 70.57 112 ASP B O 1
ATOM 2343 N N . GLU B 1 114 ? 12.319 54.021 -0.116 1.00 72.03 113 GLU B N 1
ATOM 2344 C CA . GLU B 1 114 ? 12.872 53.878 1.239 1.00 73.98 113 GLU B CA 1
ATOM 2345 C C . GLU B 1 114 ? 11.766 53.746 2.308 1.00 77.15 113 GLU B C 1
ATOM 2346 O O . GLU B 1 114 ? 11.905 52.909 3.212 1.00 77.28 113 GLU B O 1
ATOM 2352 N N . GLN B 1 115 ? 10.665 54.532 2.188 1.00 71.58 114 GLN B N 1
ATOM 2353 C CA . GLN B 1 115 ? 9.567 54.475 3.157 1.00 70.11 114 GLN B CA 1
ATOM 2354 C C . GLN B 1 115 ? 8.827 53.133 3.092 1.00 69.70 114 GLN B C 1
ATOM 2355 O O . GLN B 1 115 ? 8.482 52.593 4.143 1.00 69.57 114 GLN B O 1
ATOM 2361 N N . SER B 1 116 ? 8.590 52.596 1.868 1.00 62.71 115 SER B N 1
ATOM 2362 C CA . SER B 1 116 ? 7.949 51.279 1.691 1.00 59.15 115 SER B CA 1
ATOM 2363 C C . SER B 1 116 ? 8.800 50.186 2.358 1.00 64.14 115 SER B C 1
ATOM 2364 O O . SER B 1 116 ? 8.259 49.302 3.028 1.00 62.81 115 SER B O 1
ATOM 2367 N N . LYS B 1 117 ? 10.132 50.284 2.222 1.00 62.78 116 LYS B N 1
ATOM 2368 C CA . LYS B 1 117 ? 11.057 49.329 2.850 1.00 63.05 116 LYS B CA 1
ATOM 2369 C C . LYS B 1 117 ? 11.118 49.499 4.383 1.00 67.37 116 LYS B C 1
ATOM 2370 O O . LYS B 1 117 ? 11.165 48.502 5.101 1.00 67.60 116 LYS B O 1
ATOM 2376 N N . LYS B 1 118 ? 11.089 50.740 4.879 1.00 64.06 117 LYS B N 1
ATOM 2377 C CA . LYS B 1 118 ? 11.121 51.003 6.320 1.00 65.32 117 LYS B CA 1
ATOM 2378 C C . LYS B 1 118 ? 9.804 50.523 6.973 1.00 68.26 117 LYS B C 1
ATOM 2379 O O . LYS B 1 118 ? 9.842 49.995 8.084 1.00 70.58 117 LYS B O 1
ATOM 2385 N N . ILE B 1 119 ? 8.654 50.657 6.277 1.00 60.06 118 ILE B N 1
ATOM 2386 C CA . ILE B 1 119 ? 7.368 50.185 6.796 1.00 57.61 118 ILE B CA 1
ATOM 2387 C C . ILE B 1 119 ? 7.419 48.662 6.964 1.00 61.23 118 ILE B C 1
ATOM 2388 O O . ILE B 1 119 ? 7.032 48.136 8.008 1.00 60.39 118 ILE B O 1
ATOM 2393 N N . PHE B 1 120 ? 7.870 47.971 5.924 1.00 58.37 119 PHE B N 1
ATOM 2394 C CA . PHE B 1 120 ? 7.980 46.512 5.906 1.00 57.78 119 PHE B CA 1
ATOM 2395 C C . PHE B 1 120 ? 8.984 45.969 6.959 1.00 63.60 119 PHE B C 1
ATOM 2396 O O . PHE B 1 120 ? 8.677 44.990 7.644 1.00 62.00 119 PHE B O 1
ATOM 2404 N N . ASP B 1 121 ? 10.163 46.590 7.075 1.00 63.62 120 ASP B N 1
ATOM 2405 C CA . ASP B 1 121 ? 11.188 46.157 8.034 1.00 65.22 120 ASP B CA 1
ATOM 2406 C C . ASP B 1 121 ? 10.739 46.397 9.491 1.00 70.43 120 ASP B C 1
ATOM 2407 O O . ASP B 1 121 ? 10.992 45.559 10.363 1.00 71.30 120 ASP B O 1
ATOM 2412 N N . ASP B 1 122 ? 10.052 47.521 9.745 1.00 67.45 121 ASP B N 1
ATOM 2413 C CA . ASP B 1 122 ? 9.479 47.807 11.067 1.00 68.97 121 ASP B CA 1
ATOM 2414 C C . ASP B 1 122 ? 8.359 46.794 11.434 1.00 71.37 121 ASP B C 1
ATOM 2415 O O . ASP B 1 122 ? 8.159 46.474 12.612 1.00 72.41 121 ASP B O 1
ATOM 2420 N N . PHE B 1 123 ? 7.604 46.333 10.440 1.00 65.21 122 PHE B N 1
ATOM 2421 C CA . PHE B 1 123 ? 6.548 45.331 10.633 1.00 62.49 122 PHE B CA 1
ATOM 2422 C C . PHE B 1 123 ? 7.174 43.945 10.957 1.00 62.51 122 PHE B C 1
ATOM 2423 O O . PHE B 1 123 ? 6.762 43.320 11.938 1.00 62.26 122 PHE B O 1
ATOM 2431 N N . ILE B 1 124 ? 8.161 43.485 10.136 1.00 55.49 123 ILE B N 1
ATOM 2432 C CA . ILE B 1 124 ? 8.910 42.218 10.321 1.00 53.53 123 ILE B CA 1
ATOM 2433 C C . ILE B 1 124 ? 9.590 42.149 11.706 1.00 59.35 123 ILE B C 1
ATOM 2434 O O . ILE B 1 124 ? 9.455 41.148 12.409 1.00 59.38 123 ILE B O 1
ATOM 2439 N N . GLY B 1 125 ? 10.328 43.204 12.047 1.00 56.72 124 GLY B N 1
ATOM 2440 C CA . GLY B 1 125 ? 11.066 43.343 13.298 1.00 58.28 124 GLY B CA 1
ATOM 2441 C C . GLY B 1 125 ? 10.222 43.208 14.551 1.00 64.30 124 GLY B C 1
ATOM 2442 O O . GLY B 1 125 ? 10.718 42.765 15.593 1.00 64.66 124 GLY B O 1
ATOM 2443 N N . PHE B 1 126 ? 8.941 43.585 14.466 1.00 62.23 125 PHE B N 1
ATOM 2444 C CA . PHE B 1 126 ? 8.012 43.438 15.5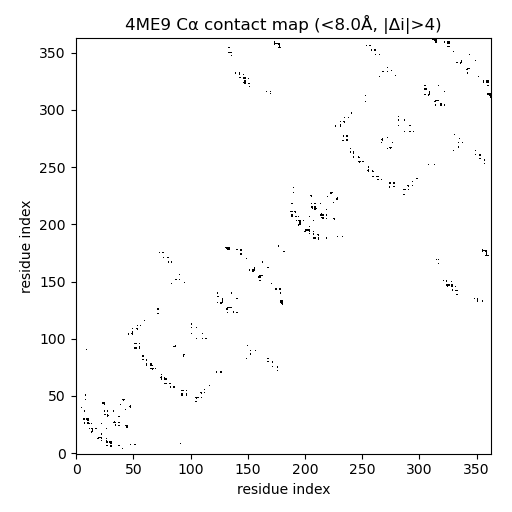91 1.00 64.21 125 PHE B CA 1
ATOM 2445 C C . PHE B 1 126 ? 7.838 41.943 15.950 1.00 68.01 125 PHE B C 1
ATOM 2446 O O . PHE B 1 126 ? 7.841 41.589 17.135 1.00 69.49 125 PHE B O 1
ATOM 2454 N N . PHE B 1 127 ? 7.732 41.075 14.932 1.00 62.33 126 PHE B N 1
ATOM 2455 C CA . PHE B 1 127 ? 7.570 39.640 15.150 1.00 60.94 126 PHE B CA 1
ATOM 2456 C C . PHE B 1 127 ? 8.917 38.997 15.453 1.00 64.20 126 PHE B C 1
ATOM 2457 O O . PHE B 1 127 ? 8.937 38.022 16.191 1.00 63.76 126 PHE B O 1
ATOM 2473 N N . ASN B 1 129 ? 11.265 40.183 17.380 1.00 62.39 128 ASN B N 1
ATOM 2474 C CA . ASN B 1 129 ? 11.485 40.385 18.797 1.00 64.26 128 ASN B CA 1
ATOM 2475 C C . ASN B 1 129 ? 10.594 39.438 19.633 1.00 66.19 128 ASN B C 1
ATOM 2476 O O . ASN B 1 129 ? 11.101 38.904 20.625 1.00 68.46 128 ASN B O 1
ATOM 2481 N N . ILE B 1 130 ? 9.323 39.180 19.224 1.00 58.83 129 ILE B N 1
ATOM 2482 C CA . ILE B 1 130 ? 8.461 38.235 19.949 1.00 58.31 129 ILE B CA 1
ATOM 2483 C C . ILE B 1 130 ? 9.031 36.828 19.805 1.00 58.70 129 ILE B C 1
ATOM 2484 O O . ILE B 1 130 ? 9.038 36.075 20.780 1.00 60.38 129 ILE B O 1
ATOM 2489 N N . ILE B 1 131 ? 9.475 36.467 18.585 1.00 50.45 130 ILE B N 1
ATOM 2490 C CA . ILE B 1 131 ? 10.025 35.145 18.323 1.00 47.70 130 ILE B CA 1
ATOM 2491 C C . ILE B 1 131 ? 11.306 34.974 19.161 1.00 52.29 130 ILE B C 1
ATOM 2492 O O . ILE B 1 131 ? 11.441 33.964 19.837 1.00 51.58 130 ILE B O 1
ATOM 2497 N N . GLU B 1 132 ? 12.193 35.980 19.173 1.00 51.80 131 GLU B N 1
ATOM 2498 C CA . GLU B 1 132 ? 13.425 35.917 19.969 1.00 54.93 131 GLU B CA 1
ATOM 2499 C C . GLU B 1 132 ? 13.110 35.760 21.468 1.00 61.99 131 GLU B C 1
ATOM 2500 O O . GLU B 1 132 ? 13.756 34.952 22.129 1.00 63.14 131 GLU B O 1
ATOM 2506 N N . ASP B 1 133 ? 12.077 36.452 21.981 1.00 60.82 132 ASP B N 1
ATOM 2507 C CA . ASP B 1 133 ? 11.651 36.301 23.380 1.00 63.62 132 ASP B CA 1
ATOM 2508 C C . ASP B 1 133 ? 11.113 34.883 23.630 1.00 65.01 132 ASP B C 1
ATOM 2509 O O . ASP B 1 133 ? 11.416 34.295 24.672 1.00 68.51 132 ASP B O 1
ATOM 2514 N N . GLY B 1 134 ? 10.358 34.341 22.675 1.00 55.67 133 GLY B N 1
ATOM 2515 C CA . GLY B 1 134 ? 9.822 32.990 22.770 1.00 53.02 133 GLY B CA 1
ATOM 2516 C C . GLY B 1 134 ? 10.899 31.932 22.766 1.00 55.45 133 GLY B C 1
ATOM 2517 O O . GLY B 1 134 ? 10.769 30.937 23.475 1.00 55.31 133 GLY B O 1
ATOM 2518 N N . ILE B 1 135 ? 11.962 32.121 21.958 1.00 51.40 134 ILE B N 1
ATOM 2519 C CA . ILE B 1 135 ? 13.084 31.179 21.872 1.00 51.38 134 ILE B CA 1
ATOM 2520 C C . ILE B 1 135 ? 13.847 31.183 23.207 1.00 60.31 134 ILE B C 1
ATOM 2521 O O . ILE B 1 135 ? 14.145 30.109 23.727 1.00 59.61 134 ILE B O 1
ATOM 2526 N N . VAL B 1 136 ? 14.136 32.382 23.760 1.00 61.46 135 VAL B N 1
ATOM 2527 C CA . VAL B 1 136 ? 14.870 32.562 25.022 1.00 65.20 135 VAL B CA 1
ATOM 2528 C C . VAL B 1 136 ? 14.119 31.947 26.212 1.00 70.84 135 VAL B C 1
ATOM 2529 O O . VAL B 1 136 ? 14.758 31.311 27.053 1.00 72.42 135 VAL B O 1
ATOM 2533 N N . LYS B 1 137 ? 12.784 32.116 26.281 1.00 65.76 136 LYS B N 1
ATOM 2534 C CA . LYS B 1 137 ? 11.971 31.529 27.352 1.00 66.32 136 LYS B CA 1
ATOM 2535 C C . LYS B 1 137 ? 11.824 29.992 27.206 1.00 69.27 136 LYS B C 1
ATOM 2536 O O . LYS B 1 137 ? 11.300 29.354 28.119 1.00 71.23 136 LYS B O 1
ATOM 2542 N N . GLY B 1 138 ? 12.277 29.416 26.089 1.00 62.38 137 GLY B N 1
ATOM 2543 C CA . GLY B 1 138 ? 12.173 27.986 25.847 1.00 61.04 137 GLY B CA 1
ATOM 2544 C C . GLY B 1 138 ? 10.774 27.613 25.369 1.00 63.54 137 GLY B C 1
ATOM 2545 O O . GLY B 1 138 ? 10.400 26.441 25.416 1.00 63.77 137 GLY B O 1
ATOM 2546 N N . LEU B 1 139 ? 9.989 28.644 24.901 1.00 57.83 138 LEU B N 1
ATOM 2547 C CA . LEU B 1 139 ? 8.608 28.515 24.410 1.00 54.91 138 LEU B CA 1
ATOM 2548 C C . LEU B 1 139 ? 8.532 28.106 22.913 1.00 55.15 138 LEU B C 1
ATOM 2549 O O . LEU B 1 139 ? 7.557 27.465 22.519 1.00 54.12 138 LEU B O 1
ATOM 2554 N N . LEU B 1 140 ? 9.537 28.497 22.094 1.00 49.31 139 LEU B N 1
ATOM 2555 C CA . LEU B 1 140 ? 9.619 28.201 20.662 1.00 46.33 139 LEU B CA 1
ATOM 2556 C C . LEU B 1 140 ? 10.866 27.419 20.327 1.00 52.05 139 LEU B C 1
ATOM 2557 O O . LEU B 1 140 ? 11.831 27.450 21.096 1.00 55.44 139 LEU B O 1
ATOM 2562 N N . ARG B 1 141 ? 10.858 26.749 19.155 1.00 47.16 140 ARG B N 1
ATOM 2563 C CA . ARG B 1 141 ? 12.001 25.977 18.657 1.00 47.25 140 ARG B CA 1
ATOM 2564 C C . ARG B 1 141 ? 13.232 26.820 18.580 1.00 52.15 140 ARG B C 1
ATOM 2565 O O . ARG B 1 141 ? 13.141 27.909 18.019 1.00 52.22 140 ARG B O 1
ATOM 2573 N N . PRO B 1 142 ? 14.415 26.335 19.005 1.00 49.13 141 PRO B N 1
ATOM 2574 C CA . PRO B 1 142 ? 15.623 27.160 18.873 1.00 50.23 141 PRO B CA 1
ATOM 2575 C C . PRO B 1 142 ? 16.140 27.174 17.405 1.00 53.87 141 PRO B C 1
ATOM 2576 O O . PRO B 1 142 ? 17.241 26.721 17.116 1.00 56.35 141 PRO B O 1
ATOM 2580 N N . LEU B 1 143 ? 15.308 27.675 16.474 1.00 46.89 142 LEU B N 1
ATOM 2581 C CA . LEU B 1 143 ? 15.624 27.852 15.055 1.00 44.93 142 LEU B CA 1
ATOM 2582 C C . LEU B 1 143 ? 15.952 29.323 14.816 1.00 50.99 142 LEU B C 1
ATOM 2583 O O . LEU B 1 143 ? 15.508 30.164 15.614 1.00 51.77 142 LEU B O 1
ATOM 2588 N N . PRO B 1 144 ? 16.649 29.690 13.709 1.00 47.16 143 PRO B N 1
ATOM 2589 C CA . PRO B 1 144 ? 16.868 31.122 13.433 1.00 47.52 143 PRO B CA 1
ATOM 2590 C C . PRO B 1 144 ? 15.515 31.821 13.311 1.00 51.44 143 PRO B C 1
ATOM 2591 O O . PRO B 1 144 ? 14.639 31.254 12.648 1.00 50.06 143 PRO B O 1
ATOM 2595 N N . PRO B 1 145 ? 15.277 32.991 13.950 1.00 48.38 144 PRO B N 1
ATOM 2596 C CA . PRO B 1 145 ? 13.938 33.606 13.878 1.00 46.22 144 PRO B CA 1
ATOM 2597 C C . PRO B 1 145 ? 13.354 33.733 12.469 1.00 46.54 144 PRO B C 1
ATOM 2598 O O . PRO B 1 145 ? 12.152 33.549 12.307 1.00 44.43 144 PRO B O 1
ATOM 2602 N N . VAL B 1 146 ? 14.191 34.011 11.457 1.00 42.63 145 VAL B N 1
ATOM 2603 C CA . VAL B 1 146 ? 13.720 34.136 10.079 1.00 40.39 145 VAL B CA 1
ATOM 2604 C C . VAL B 1 146 ? 13.194 32.772 9.564 1.00 41.38 145 VAL B C 1
ATOM 2605 O O . VAL B 1 146 ? 12.242 32.753 8.780 1.00 40.50 145 VAL B O 1
ATOM 2609 N N . ALA B 1 147 ? 13.761 31.645 10.040 1.00 37.44 146 ALA B N 1
ATOM 2610 C CA . ALA B 1 147 ? 13.270 30.317 9.659 1.00 35.09 146 ALA B CA 1
ATOM 2611 C C . ALA B 1 147 ? 11.867 30.065 10.246 1.00 37.74 146 ALA B C 1
ATOM 2612 O O . ALA B 1 147 ? 11.028 29.493 9.561 1.00 35.69 146 ALA B O 1
ATOM 2614 N N . LEU B 1 148 ? 11.578 30.559 11.466 1.00 35.93 147 LEU B N 1
ATOM 2615 C CA . LEU B 1 148 ? 10.245 30.389 12.053 1.00 35.99 147 LEU B CA 1
ATOM 2616 C C . LEU B 1 148 ? 9.199 31.266 11.369 1.00 39.19 147 LEU B C 1
ATOM 2617 O O . LEU B 1 148 ? 8.044 30.849 11.283 1.00 35.93 147 LEU B O 1
ATOM 2622 N N . ILE B 1 149 ? 9.589 32.458 10.857 1.00 38.40 148 ILE B N 1
ATOM 2623 C CA . ILE B 1 149 ? 8.651 33.335 10.144 1.00 37.85 148 ILE B CA 1
ATOM 2624 C C . ILE B 1 149 ? 8.270 32.664 8.845 1.00 38.37 148 ILE B C 1
ATOM 2625 O O . ILE B 1 149 ? 7.094 32.670 8.479 1.00 37.70 148 ILE B O 1
ATOM 2630 N N . ILE B 1 150 ? 9.273 32.090 8.156 1.00 34.13 149 ILE B N 1
ATOM 2631 C CA . ILE B 1 150 ? 9.079 31.359 6.910 1.00 33.27 149 ILE B CA 1
ATOM 2632 C C . ILE B 1 150 ? 8.123 30.181 7.128 1.00 34.50 149 ILE B C 1
ATOM 2633 O O . ILE B 1 150 ? 7.236 29.973 6.303 1.00 35.44 149 ILE B O 1
ATOM 2638 N N . ILE B 1 151 ? 8.317 29.426 8.223 1.00 29.39 150 ILE B N 1
ATOM 2639 C CA . ILE B 1 151 ? 7.505 28.251 8.550 1.00 28.65 150 ILE B CA 1
ATOM 2640 C C . ILE B 1 151 ? 6.041 28.643 8.699 1.00 33.21 150 ILE B C 1
ATOM 2641 O O . ILE B 1 151 ? 5.185 27.911 8.208 1.00 32.43 150 ILE B O 1
ATOM 2646 N N . VAL B 1 152 ? 5.755 29.794 9.333 1.00 33.13 151 VAL B N 1
ATOM 2647 C CA . VAL B 1 152 ? 4.387 30.280 9.547 1.00 34.04 151 VAL B CA 1
ATOM 2648 C C . VAL B 1 152 ? 3.811 30.918 8.273 1.00 38.41 151 VAL B C 1
ATOM 2649 O O . VAL B 1 152 ? 2.694 30.605 7.857 1.00 38.48 151 VAL B O 1
ATOM 2653 N N . TYR B 1 153 ? 4.566 31.831 7.682 1.00 35.21 152 TYR B N 1
ATOM 2654 C CA . TYR B 1 153 ? 4.109 32.614 6.546 1.00 34.67 152 TYR B CA 1
ATOM 2655 C C . TYR B 1 153 ? 3.995 31.873 5.196 1.00 36.22 152 TYR B C 1
ATOM 2656 O O . TYR B 1 153 ? 2.981 32.083 4.517 1.00 35.85 152 TYR B O 1
ATOM 2665 N N . GLN B 1 154 ? 5.028 31.126 4.747 1.00 31.77 153 GLN B N 1
ATOM 2666 C CA . GLN B 1 154 ? 4.990 30.546 3.381 1.00 31.96 153 GLN B CA 1
ATOM 2667 C C . GLN B 1 154 ? 3.815 29.605 3.135 1.00 37.00 153 GLN B C 1
ATOM 2668 O O . GLN B 1 154 ? 3.191 29.746 2.082 1.00 38.30 153 GLN B O 1
ATOM 2674 N N . PRO B 1 155 ? 3.450 28.674 4.055 1.00 31.89 154 PRO B N 1
ATOM 2675 C CA . PRO B 1 155 ? 2.263 27.854 3.802 1.00 31.29 154 PRO B CA 1
ATOM 2676 C C . PRO B 1 155 ? 0.995 28.699 3.642 1.00 35.00 154 PRO B C 1
ATOM 2677 O O . PRO B 1 155 ? 0.232 28.432 2.732 1.00 36.81 154 PRO B O 1
ATOM 2681 N N . LEU B 1 156 ? 0.791 29.722 4.512 1.00 30.87 155 LEU B N 1
ATOM 2682 C CA . LEU B 1 156 ? -0.382 30.619 4.494 1.00 31.22 155 LEU B CA 1
ATOM 2683 C C . LEU B 1 156 ? -0.482 31.346 3.144 1.00 37.06 155 LEU B C 1
ATOM 2684 O O . LEU B 1 156 ? -1.528 31.317 2.481 1.00 38.42 155 LEU B O 1
ATOM 2689 N N . GLU B 1 157 ? 0.618 32.006 2.764 1.00 33.11 156 GLU B N 1
ATOM 2690 C CA . GLU B 1 157 ? 0.776 32.743 1.512 1.00 33.55 156 GLU B CA 1
ATOM 2691 C C . GLU B 1 157 ? 0.358 31.868 0.319 1.00 38.52 156 GLU B C 1
ATOM 2692 O O . GLU B 1 157 ? -0.455 32.306 -0.500 1.00 39.97 156 GLU B O 1
ATOM 2698 N N . LYS B 1 158 ? 0.870 30.621 0.254 1.00 32.99 157 LYS B N 1
ATOM 2699 C CA . LYS B 1 158 ? 0.529 29.724 -0.845 1.00 33.53 157 LYS B CA 1
ATOM 2700 C C . LYS B 1 158 ? -0.942 29.253 -0.756 1.00 39.64 157 LYS B C 1
ATOM 2701 O O . LYS B 1 158 ? -1.590 29.161 -1.789 1.00 40.94 157 LYS B O 1
ATOM 2707 N N . LEU B 1 159 ? -1.472 28.980 0.440 1.00 36.19 158 LEU B N 1
ATOM 2708 C CA . LEU B 1 159 ? -2.870 28.565 0.580 1.00 38.23 158 LEU B CA 1
ATOM 2709 C C . LEU B 1 159 ? -3.843 29.686 0.155 1.00 41.64 158 LEU B C 1
ATOM 2710 O O . LEU B 1 159 ? -4.885 29.383 -0.424 1.00 41.82 158 LEU B O 1
ATOM 2715 N N . ILE B 1 160 ? -3.494 30.970 0.408 1.00 36.75 159 ILE B N 1
ATOM 2716 C CA . ILE B 1 160 ? -4.299 32.100 -0.057 1.00 36.03 159 ILE B CA 1
ATOM 2717 C C . ILE B 1 160 ? -4.334 32.063 -1.592 1.00 40.22 159 ILE B C 1
ATOM 2718 O O . ILE B 1 160 ? -5.416 32.180 -2.169 1.00 41.92 159 ILE B O 1
ATOM 2723 N N . LYS B 1 161 ? -3.162 31.869 -2.247 1.00 36.02 160 LYS B N 1
ATOM 2724 C CA . LYS B 1 161 ? -3.061 31.776 -3.719 1.00 36.48 160 LYS B CA 1
ATOM 2725 C C . LYS B 1 161 ? -3.890 30.638 -4.275 1.00 41.93 160 LYS B C 1
ATOM 2726 O O . LYS B 1 161 ? -4.543 30.806 -5.294 1.00 43.92 160 LYS B O 1
ATOM 2732 N N . VAL B 1 162 ? -3.853 29.478 -3.612 1.00 39.38 161 VAL B N 1
ATOM 2733 C CA . VAL B 1 162 ? -4.578 28.272 -4.017 1.00 40.27 161 VAL B CA 1
ATOM 2734 C C . VAL B 1 162 ? -6.084 28.502 -3.798 1.00 45.76 161 VAL B C 1
ATOM 2735 O O . VAL B 1 162 ? -6.861 28.106 -4.669 1.00 47.35 161 VAL B O 1
ATOM 2739 N N . ILE B 1 163 ? -6.497 29.178 -2.693 1.00 41.15 162 ILE B N 1
ATOM 2740 C CA . ILE B 1 163 ? -7.916 29.498 -2.473 1.00 41.47 162 ILE B CA 1
ATOM 2741 C C . 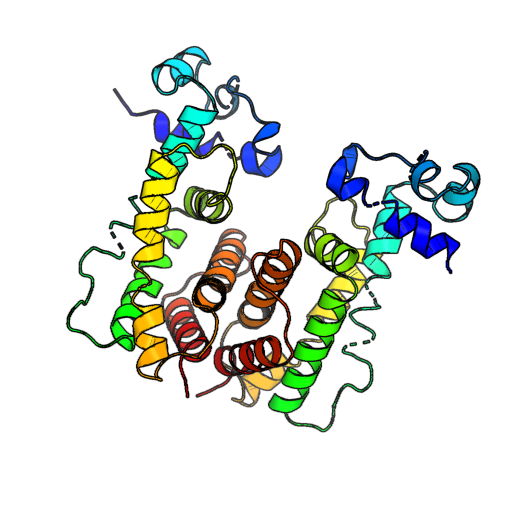ILE B 1 163 ? -8.372 30.482 -3.578 1.00 48.16 162 ILE B C 1
ATOM 2742 O O . ILE B 1 163 ? -9.433 30.270 -4.184 1.00 49.99 162 ILE B O 1
ATOM 2747 N N . ALA B 1 164 ? -7.538 31.498 -3.885 1.00 43.54 163 ALA B N 1
ATOM 2748 C CA . ALA B 1 164 ? -7.830 32.500 -4.919 1.00 43.85 163 ALA B CA 1
ATOM 2749 C C . ALA B 1 164 ? -8.037 31.895 -6.316 1.00 51.74 163 ALA B C 1
ATOM 2750 O O . ALA B 1 164 ? -8.785 32.485 -7.102 1.00 54.91 163 ALA B O 1
ATOM 2752 N N . THR B 1 165 ? -7.411 30.739 -6.634 1.00 47.59 164 THR B N 1
ATOM 2753 C CA . THR B 1 165 ? -7.641 30.056 -7.921 1.00 48.54 164 THR B CA 1
ATOM 2754 C C . THR B 1 165 ? -8.925 29.214 -7.895 1.00 56.10 164 THR B C 1
ATOM 2755 O O . THR B 1 165 ? -9.353 28.734 -8.949 1.00 57.46 164 THR B O 1
ATOM 2759 N N . GLY B 1 166 ? -9.478 28.976 -6.700 1.00 53.36 165 GLY B N 1
ATOM 2760 C CA . GLY B 1 166 ? -10.665 28.154 -6.521 1.00 55.33 165 GLY B CA 1
ATOM 2761 C C . GLY B 1 166 ? -10.340 26.684 -6.345 1.00 61.34 165 GLY B C 1
ATOM 2762 O O . GLY B 1 166 ? -11.262 25.876 -6.187 1.00 62.38 165 GLY B O 1
ATOM 2763 N N . GLN B 1 167 ? -9.033 26.316 -6.351 1.00 58.70 166 GLN B N 1
ATOM 2764 C CA . GLN B 1 167 ? -8.591 24.929 -6.174 1.00 60.42 166 GLN B CA 1
ATOM 2765 C C . GLN B 1 167 ? -8.932 24.452 -4.747 1.00 63.88 166 GLN B C 1
ATOM 2766 O O . GLN B 1 167 ? -9.324 23.302 -4.562 1.00 63.79 166 GLN B O 1
ATOM 2772 N N . LEU B 1 168 ? -8.801 25.353 -3.759 1.00 59.73 167 LEU B N 1
ATOM 2773 C CA . LEU B 1 168 ? -9.208 25.140 -2.369 1.00 58.97 167 LEU B CA 1
ATOM 2774 C C . LEU B 1 168 ? -10.278 26.173 -2.041 1.00 61.42 167 LEU B C 1
ATOM 2775 O O . LEU B 1 168 ? -10.339 27.221 -2.692 1.00 59.32 167 LEU B O 1
ATOM 2780 N N . GLU B 1 169 ? -11.135 25.884 -1.057 1.00 59.07 168 GLU B N 1
ATOM 2781 C CA . GLU B 1 169 ? -12.194 26.820 -0.675 1.00 59.03 168 GLU B CA 1
ATOM 2782 C C . GLU B 1 169 ? -12.045 27.182 0.797 1.00 58.83 168 GLU B C 1
ATOM 2783 O O . GLU B 1 169 ? -11.759 26.320 1.633 1.00 57.39 168 GLU B O 1
ATOM 2789 N N . TYR B 1 170 ? -12.228 28.469 1.101 1.00 53.77 169 TYR B N 1
ATOM 2790 C CA . TYR B 1 170 ? -12.115 28.989 2.455 1.00 52.94 169 TYR B CA 1
ATOM 2791 C C . TYR B 1 170 ? -13.190 28.424 3.384 1.00 57.54 169 TYR B C 1
ATOM 2792 O O . TYR B 1 170 ? -14.328 28.228 2.971 1.00 61.06 169 TYR B O 1
ATOM 2801 N N . SER B 1 171 ? -12.845 28.229 4.652 1.00 51.14 170 SER B N 1
ATOM 2802 C CA . SER B 1 171 ? -13.789 27.832 5.690 1.00 51.19 170 SER B CA 1
ATOM 2803 C C . SER B 1 171 ? -13.174 28.161 7.054 1.00 53.69 170 SER B C 1
ATOM 2804 O O . SER B 1 171 ? -11.950 28.218 7.176 1.00 51.27 170 SER B O 1
ATOM 2807 N N . LYS B 1 172 ? -14.011 28.402 8.066 1.00 51.54 171 LYS B N 1
ATOM 2808 C CA . LYS B 1 172 ? -13.531 28.685 9.423 1.00 50.71 171 LYS B CA 1
ATOM 2809 C C . LYS B 1 172 ? -12.721 27.488 9.944 1.00 51.98 171 LYS B C 1
ATOM 2810 O O . LYS B 1 172 ? -11.689 27.676 10.580 1.00 49.55 171 LYS B O 1
ATOM 2816 N N . GLU B 1 173 ? -13.158 26.274 9.564 1.00 49.42 172 GLU B N 1
ATOM 2817 C CA . GLU B 1 173 ? -12.558 24.990 9.929 1.00 49.77 172 GLU B CA 1
ATOM 2818 C C . GLU B 1 173 ? -11.160 24.813 9.322 1.00 50.60 172 GLU B C 1
ATOM 2819 O O . GLU B 1 173 ? -10.277 24.219 9.944 1.00 49.74 172 GLU B O 1
ATOM 2825 N N . LEU B 1 174 ? -10.980 25.294 8.094 1.00 44.71 173 LEU B N 1
ATOM 2826 C CA . LEU B 1 174 ? -9.700 25.240 7.390 1.00 41.59 173 LEU B CA 1
ATOM 2827 C C . LEU B 1 174 ? -8.670 26.145 8.095 1.00 41.27 173 LEU B C 1
ATOM 2828 O O . LEU B 1 174 ? -7.584 25.683 8.394 1.00 40.13 173 LEU B O 1
ATOM 2833 N N . VAL B 1 175 ? -9.030 27.395 8.421 1.00 35.31 174 VAL B N 1
ATOM 2834 C CA . VAL B 1 175 ? -8.109 28.321 9.100 1.00 33.08 174 VAL B CA 1
ATOM 2835 C C . VAL B 1 175 ? -7.794 27.819 10.508 1.00 37.51 174 VAL B C 1
ATOM 2836 O O . VAL B 1 175 ? -6.660 27.967 10.966 1.00 37.36 174 VAL B O 1
ATOM 2840 N N . LYS B 1 176 ? -8.782 27.213 11.180 1.00 34.11 175 LYS B N 1
ATOM 2841 C CA . LYS B 1 176 ? -8.591 26.686 12.514 1.00 34.47 175 LYS B CA 1
ATOM 2842 C C . LYS B 1 176 ? -7.542 25.580 12.432 1.00 36.70 175 LYS B C 1
ATOM 2843 O O . LYS B 1 176 ? -6.588 25.597 13.215 1.00 37.03 175 LYS B O 1
ATOM 2849 N N . GLU B 1 177 ? -7.668 24.678 11.423 1.00 30.49 176 GLU B N 1
ATOM 2850 C CA . GLU B 1 177 ? -6.705 23.588 11.204 1.00 28.35 176 GLU B CA 1
ATOM 2851 C C . GLU B 1 177 ? -5.317 24.096 10.849 1.00 34.76 176 GLU B C 1
ATOM 2852 O O . GLU B 1 177 ? -4.324 23.486 11.238 1.00 34.46 176 GLU B O 1
ATOM 2858 N N . LEU B 1 178 ? -5.253 25.150 10.026 1.00 33.21 177 LEU B N 1
ATOM 2859 C CA . LEU B 1 178 ? -3.985 25.721 9.582 1.00 32.63 177 LEU B CA 1
ATOM 2860 C C . LEU B 1 178 ? -3.305 26.472 10.696 1.00 36.46 177 LEU B C 1
ATOM 2861 O O . LEU B 1 178 ? -2.079 26.463 10.767 1.00 36.40 177 LEU B O 1
ATOM 2866 N N . GLU B 1 179 ? -4.080 27.109 11.589 1.00 31.35 178 GLU B N 1
ATOM 2867 C CA . GLU B 1 179 ? -3.506 27.838 12.704 1.00 30.40 178 GLU B CA 1
ATOM 2868 C C . GLU B 1 179 ? -2.903 26.845 13.731 1.00 33.90 178 GLU B C 1
ATOM 2869 O O . GLU B 1 179 ? -1.809 27.094 14.234 1.00 33.16 178 GLU B O 1
ATOM 2875 N N . GLU B 1 180 ? -3.589 25.725 14.027 1.00 31.97 179 GLU B N 1
ATOM 2876 C CA A GLU B 1 180 ? -3.098 24.720 14.976 0.50 32.03 179 GLU B CA 1
ATOM 2877 C CA B GLU B 1 180 ? -3.064 24.758 15.004 0.50 32.29 179 GLU B CA 1
ATOM 2878 C C . GLU B 1 180 ? -1.823 24.083 14.451 1.00 34.42 179 GLU B C 1
ATOM 2879 O O . GLU B 1 180 ? -0.890 23.844 15.212 1.00 35.60 179 GLU B O 1
ATOM 2890 N N . SER B 1 181 ? -1.787 23.833 13.147 1.00 30.42 180 SER B N 1
ATOM 2891 C CA . SER B 1 181 ? -0.634 23.259 12.448 1.00 30.60 180 SER B CA 1
ATOM 2892 C C . SER B 1 181 ? 0.603 24.187 12.558 1.00 34.98 180 SER B C 1
ATOM 2893 O O . SER B 1 181 ? 1.674 23.734 12.954 1.00 34.79 180 SER B O 1
ATOM 2896 N N . SER B 1 182 ? 0.434 25.484 12.247 1.00 32.41 181 SER B N 1
ATOM 2897 C CA . SER B 1 182 ? 1.515 26.475 12.335 1.00 31.78 181 SER B CA 1
ATOM 2898 C C . SER B 1 182 ? 2.042 26.653 13.756 1.00 35.02 181 SER B C 1
ATOM 2899 O O . SER B 1 182 ? 3.242 26.826 13.928 1.00 35.34 181 SER B O 1
ATOM 2902 N N . TRP B 1 183 ? 1.172 26.605 14.762 1.00 31.70 182 TRP B N 1
ATOM 2903 C CA . TRP B 1 183 ? 1.601 26.705 16.154 1.00 33.17 182 TRP B CA 1
ATOM 2904 C C . TRP B 1 183 ? 2.438 25.468 16.522 1.00 36.72 182 TRP B C 1
ATOM 2905 O O . TRP B 1 183 ? 3.509 25.593 17.130 1.00 36.35 182 TRP B O 1
ATOM 2916 N N . ASN B 1 184 ? 1.979 24.275 16.096 1.00 33.50 183 ASN B N 1
ATOM 2917 C CA . ASN B 1 184 ? 2.712 23.032 16.349 1.00 32.24 183 ASN B CA 1
ATOM 2918 C C . ASN B 1 184 ? 4.052 23.002 15.627 1.00 33.42 183 ASN B C 1
ATOM 2919 O O . ASN B 1 184 ? 5.001 22.365 16.116 1.00 33.03 183 ASN B O 1
ATOM 2924 N N . ALA B 1 185 ? 4.142 23.692 14.486 1.00 27.29 184 ALA B N 1
ATOM 2925 C CA . ALA B 1 185 ? 5.380 23.768 13.732 1.00 25.54 184 ALA B CA 1
ATOM 2926 C C . ALA B 1 185 ? 6.456 24.567 14.478 1.00 32.96 184 ALA B C 1
ATOM 2927 O O . ALA B 1 185 ? 7.619 24.197 14.418 1.00 34.28 184 ALA B O 1
ATOM 2929 N N . ILE B 1 186 ? 6.085 25.653 15.179 1.00 29.97 185 ILE B N 1
ATOM 2930 C CA . ILE B 1 186 ? 7.064 26.549 15.805 1.00 30.47 185 ILE B CA 1
ATOM 2931 C C . ILE B 1 186 ? 7.288 26.323 17.319 1.00 38.92 185 ILE B C 1
ATOM 2932 O O . ILE B 1 186 ? 8.292 26.810 17.833 1.00 39.31 185 ILE B O 1
ATOM 2937 N N . ARG B 1 187 ? 6.393 25.615 18.026 1.00 38.25 186 ARG B N 1
ATOM 2938 C CA . ARG B 1 187 ? 6.550 25.437 19.471 1.00 39.63 186 ARG B CA 1
ATOM 2939 C C . ARG B 1 187 ? 7.373 24.256 19.864 1.00 46.81 186 ARG B C 1
ATOM 2940 O O . ARG B 1 187 ? 7.541 23.305 19.092 1.00 45.29 186 ARG B O 1
ATOM 2948 N N . ILE B 1 188 ? 7.832 24.342 21.123 1.00 49.09 187 ILE B N 1
ATOM 2949 C CA . ILE B 1 188 ? 8.670 23.380 21.812 1.00 51.62 187 ILE B CA 1
ATOM 2950 C C . ILE B 1 188 ? 7.768 22.223 22.290 1.00 58.74 187 ILE B C 1
ATOM 2951 O O . ILE B 1 188 ? 6.813 22.438 23.045 1.00 58.37 187 ILE B O 1
ATOM 2956 N N . ILE B 1 189 ? 8.038 21.006 21.776 1.00 57.62 188 ILE B N 1
ATOM 2957 C CA . ILE B 1 189 ? 7.296 19.784 22.099 1.00 64.12 188 ILE B CA 1
ATOM 2958 C C . ILE B 1 189 ? 8.298 18.739 22.647 1.00 97.13 188 ILE B C 1
ATOM 2959 O O . ILE B 1 189 ? 9.510 18.828 22.330 1.00 102.68 188 ILE B O 1
#

Foldseek 3Di:
DDDLLVLLLVLCVCCVVPNLVRDFLVSCVSSVHDSVVVCVVAVTSLRSVQVLLLVLVVLLVLVVVQPPVDDVLVNLVSNLVSNLVSCLVVVVSSLVNVVCLPPPSHDPSSVVSSCVSVVVLVSLVVCVVVQFWDVDDSVVLVCLLPVVSSVVSVCCVVVVDPDDPVVSVVSSVVSSVVTTDD/DLLLVLLLVLCVCCVVPNLVRDFLVNCVSSVHDSVVVCVVAVTSLRSLQVLLLVLVVLLVLVVVQPPVDDPLVNLVSNLVSNLVSCLVPVVSLLSNVVDLPPPSHDPSSVVSVVVSVVVLVVLVVCVVVLFWDVDDSVVLCCLLPVVSSVVSVCCVVVVDPDDPVVSVVSSVVSSVVTGDD

Nearest PDB structures (foldseek):
  4me9-assembly1_B  TM=9.437E-01  e=1.248E-24  Bacillus cereus ATCC 10987
  3pas-assembly1_A  TM=8.076E-01  e=3.344E-09  Marinobacter nauticus VT8
  3he0-assembly1_A  TM=6.100E-01  e=3.658E-08  Vibrio parahaemolyticus
  4x1e-assembly1_B  TM=6.888E-01  e=5.818E-04  Escherichia coli CFT073
  2qib-assembly1_A  TM=5.451E-01  e=1.827E-03  Streptomyces coelicolor A3(2)

B-factor: mean 55.79, std 21.65, range [19.38, 153.27]

Radius of gyration: 22.55 Å; Cα contacts (8 Å, |Δi|>4): 309; chains: 2; bounding box: 46×67×62 Å